Protein AF-A0A9Q3VNQ6-F1 (afdb_monomer)

pLDDT: mean 70.28, std 28.11, range [19.61, 97.81]

Foldseek 3Di:
DDDDDDDDDDDDDDDDDDDDDDDDDDDDDDDDDPDDDCDDDDDDDDDDDDDDDFPFQWFKKKKKKFAAADPPDDDDDDDDDQAAQFFEEEEQCFLNPVVQVSVVRRNYVAYEYEHQDPVRQVNNVVPDDPPYDYDYDHLLDDPAAFQQGQEYEYEAPLLVDPCSLSSLLSRSRRHHRRGMYMYIHGQLDVRSVVNNVVLVVCCVVPVPCSCVQRCVNSRVCSDQVNVQVSNVVSNTHPMDMDIDIDGDGAPDVCSVPVCLVVVHDRHDD

InterPro domains:
  IPR013216 Methyltransferase type 11 [PF08241] (89-182)
  IPR029063 S-adenosyl-L-methionine-dependent methyltransferase superfamily [G3DSA:3.40.50.150] (81-262)
  IPR029063 S-adenosyl-L-methionine-dependent methyltransferase superfamily [SSF53335] (80-261)

Radius of gyration: 24.37 Å; Cα contacts (8 Å, |Δi|>4): 428; chains: 1; bounding box: 73×54×65 Å

Nearest PDB structures (foldseek):
  3bkw-assembly1_B  TM=8.935E-01  e=4.874E-09  Mesorhizobium japonicum MAFF 303099
  3bkw-assembly1_A  TM=8.911E-01  e=5.548E-09  Mesorhizobium japonicum MAFF 303099
  3g5l-assembly2_A  TM=8.930E-01  e=1.506E-07  Listeria monocytogenes serotype 4b str. F2365
  3g5l-assembly1_B  TM=8.897E-01  e=1.411E-07  Listeria monocytogenes serotype 4b str. F2365
  3l8d-assembly1_A-2  TM=6.907E-01  e=1.779E-08  Bacillus thuringiensis str. Al Hakam

Solvent-accessible surface area (backbone atoms only — not comparable to full-atom values): 16131 Å² total; per-residue (Å²): 138,86,85,84,87,85,89,83,88,84,85,89,86,88,84,84,86,87,86,90,83,85,88,79,89,84,83,88,87,81,88,79,88,89,80,78,80,88,71,85,83,88,80,86,90,89,91,88,90,80,93,75,74,85,75,85,55,50,34,25,31,34,37,36,39,28,30,34,72,48,95,81,84,80,90,79,91,72,80,81,71,67,55,67,60,32,34,36,36,27,44,41,28,49,58,28,68,62,52,53,49,44,48,73,72,20,50,44,60,35,32,41,28,27,18,74,51,66,68,32,34,50,47,15,56,74,72,50,55,86,59,52,44,66,43,80,35,49,56,66,57,57,99,58,56,71,49,66,25,40,34,32,37,28,63,69,36,63,80,77,45,95,56,42,57,48,26,50,37,39,43,50,46,23,22,23,68,60,17,38,41,35,38,35,37,61,18,47,66,79,22,30,51,68,59,32,54,50,48,53,53,40,37,74,76,38,50,69,59,32,70,73,61,34,55,44,65,75,34,53,54,47,40,67,67,51,42,49,47,54,47,55,73,46,72,36,36,82,73,44,74,47,78,46,76,48,81,51,82,61,93,50,68,61,71,63,46,51,43,33,79,70,49,50,66,101,43,81,114

Mean predicted aligned error: 14.14 Å

Structure (mmCIF, N/CA/C/O backbone):
data_AF-A0A9Q3VNQ6-F1
#
_entry.id   AF-A0A9Q3VNQ6-F1
#
loop_
_atom_site.group_PDB
_atom_site.id
_atom_site.type_symbol
_atom_site.label_atom_id
_atom_site.label_alt_id
_atom_site.label_comp_id
_atom_site.label_asym_id
_atom_site.label_entity_id
_atom_site.label_seq_id
_atom_site.pdbx_PDB_ins_code
_atom_site.Cartn_x
_atom_site.Cartn_y
_atom_site.Cartn_z
_atom_site.occupancy
_atom_site.B_iso_or_equiv
_atom_site.auth_seq_id
_atom_site.auth_comp_id
_atom_site.auth_asym_id
_atom_site.auth_atom_id
_atom_site.pdbx_PDB_model_num
ATOM 1 N N . MET A 1 1 ? 52.770 18.336 -23.139 1.00 34.88 1 MET A N 1
ATOM 2 C CA . MET A 1 1 ? 52.099 19.591 -22.751 1.00 34.88 1 MET A CA 1
ATOM 3 C C . MET A 1 1 ? 51.445 19.327 -21.407 1.00 34.88 1 MET A C 1
ATOM 5 O O . MET A 1 1 ? 50.606 18.443 -21.312 1.00 34.88 1 MET A O 1
ATOM 9 N N . GLU A 1 2 ? 52.023 19.928 -20.373 1.00 25.67 2 GLU A N 1
ATOM 10 C CA . GLU A 1 2 ? 51.927 19.546 -18.961 1.00 25.67 2 GLU A CA 1
ATOM 11 C C . GLU A 1 2 ? 50.618 19.953 -18.276 1.00 25.67 2 GLU A C 1
ATOM 13 O O . GLU A 1 2 ? 49.988 20.950 -18.619 1.00 25.67 2 GLU A O 1
ATOM 18 N N . ILE A 1 3 ? 50.270 19.175 -17.251 1.00 28.36 3 ILE A N 1
ATOM 19 C CA . ILE A 1 3 ? 49.230 19.436 -16.253 1.00 28.36 3 ILE A CA 1
ATOM 20 C C . ILE A 1 3 ? 49.864 20.216 -15.090 1.00 28.36 3 ILE A C 1
ATOM 22 O O . ILE A 1 3 ? 50.844 19.717 -14.531 1.00 28.36 3 ILE A O 1
ATOM 26 N N . PRO A 1 4 ? 49.283 21.331 -14.609 1.00 28.91 4 PRO A N 1
ATOM 27 C CA . PRO A 1 4 ? 49.633 21.862 -13.298 1.00 28.91 4 PRO A CA 1
ATOM 28 C C . PRO A 1 4 ? 48.585 21.504 -12.236 1.00 28.91 4 PRO A C 1
ATOM 30 O O . PRO A 1 4 ? 47.406 21.840 -12.332 1.00 28.91 4 PRO A O 1
ATOM 33 N N . ARG A 1 5 ? 49.076 20.853 -11.177 1.00 30.25 5 ARG A N 1
ATOM 34 C CA . ARG A 1 5 ? 48.478 20.776 -9.837 1.00 30.25 5 ARG A CA 1
ATOM 35 C C . ARG A 1 5 ? 48.596 22.142 -9.158 1.00 30.25 5 ARG A C 1
ATOM 37 O O . ARG A 1 5 ? 49.673 22.706 -9.246 1.00 30.25 5 ARG A O 1
ATOM 44 N N . HIS A 1 6 ? 47.611 22.569 -8.362 1.00 28.77 6 HIS A N 1
ATOM 45 C CA . HIS A 1 6 ? 47.867 23.258 -7.084 1.00 28.77 6 HIS A CA 1
ATOM 46 C C . HIS A 1 6 ? 46.648 23.199 -6.148 1.00 28.77 6 HIS A C 1
ATOM 48 O O . HIS A 1 6 ? 45.606 23.790 -6.405 1.00 28.77 6 HIS A O 1
ATOM 54 N N . ILE A 1 7 ? 46.835 22.503 -5.025 1.00 27.36 7 ILE A N 1
ATOM 55 C CA . ILE A 1 7 ? 46.064 22.633 -3.785 1.00 27.36 7 ILE A CA 1
ATOM 56 C C . ILE A 1 7 ? 46.868 23.570 -2.871 1.00 27.36 7 ILE A C 1
ATOM 58 O O . ILE A 1 7 ? 48.070 23.359 -2.694 1.00 27.36 7 ILE A O 1
ATOM 62 N N . ARG A 1 8 ? 46.217 24.567 -2.259 1.00 25.48 8 ARG A N 1
ATOM 63 C CA . ARG A 1 8 ? 46.694 25.225 -1.032 1.00 25.48 8 ARG A CA 1
ATOM 64 C C . ARG A 1 8 ? 45.548 25.394 -0.040 1.00 25.48 8 ARG A C 1
ATOM 66 O O . ARG A 1 8 ? 44.492 25.922 -0.360 1.00 25.48 8 ARG A O 1
ATOM 73 N N . THR A 1 9 ? 45.830 24.915 1.161 1.00 29.00 9 THR A N 1
ATOM 74 C CA . THR A 1 9 ? 45.105 25.011 2.427 1.00 29.00 9 THR A CA 1
ATOM 75 C C . THR A 1 9 ? 45.190 26.406 3.047 1.00 29.00 9 THR A C 1
ATOM 77 O O . THR A 1 9 ? 46.258 27.017 3.001 1.00 29.00 9 THR A O 1
ATOM 80 N N . ALA A 1 10 ? 44.132 26.835 3.741 1.00 24.34 10 ALA A N 1
ATOM 81 C CA . ALA A 1 10 ? 44.220 27.795 4.844 1.00 24.34 10 ALA A CA 1
ATOM 82 C C . ALA A 1 10 ? 43.037 27.621 5.827 1.00 24.34 10 ALA A C 1
ATOM 84 O O . ALA A 1 10 ? 41.884 27.836 5.470 1.00 24.34 10 ALA A O 1
ATOM 85 N N . GLN A 1 11 ? 43.351 27.229 7.064 1.00 27.42 11 GLN A N 1
ATOM 86 C CA . GLN A 1 11 ? 42.641 27.587 8.309 1.00 27.42 11 GLN A CA 1
ATOM 87 C C . GLN A 1 11 ? 43.423 28.763 8.939 1.00 27.42 11 GLN A C 1
ATOM 89 O O . GLN A 1 11 ? 44.620 28.851 8.644 1.00 27.42 11 GLN A O 1
ATOM 94 N N . PRO A 1 12 ? 42.843 29.674 9.760 1.00 31.80 12 PRO A N 1
ATOM 95 C CA . PRO A 1 12 ? 42.308 29.393 11.116 1.00 31.80 12 PRO A CA 1
ATOM 96 C C . PRO A 1 12 ? 41.083 30.309 11.447 1.00 31.80 12 PRO A C 1
ATOM 98 O O . PRO A 1 12 ? 40.548 30.920 10.535 1.00 31.80 12 PRO A O 1
ATOM 101 N N . ALA A 1 13 ? 40.491 30.491 12.634 1.00 23.38 13 ALA A N 1
ATOM 102 C CA . ALA A 1 13 ? 40.759 30.186 14.038 1.00 23.38 13 ALA A CA 1
ATOM 103 C C . ALA A 1 13 ? 39.414 30.195 14.816 1.00 23.38 13 ALA A C 1
ATOM 105 O O . ALA A 1 13 ? 38.400 30.689 14.327 1.00 23.38 13 ALA A O 1
ATOM 106 N N . CYS A 1 14 ? 39.431 29.668 16.038 1.00 21.05 14 CYS A N 1
ATOM 107 C CA . CYS A 1 14 ? 38.309 29.517 16.966 1.00 21.05 14 CYS A CA 1
ATOM 108 C C . CYS A 1 14 ? 38.258 30.669 17.993 1.00 21.05 14 CYS A C 1
ATOM 110 O O . CYS A 1 14 ? 39.307 30.977 18.554 1.00 21.05 14 CYS A O 1
ATOM 112 N N . SER A 1 15 ? 37.074 31.215 18.320 1.00 21.48 15 SER A N 1
ATOM 113 C CA . SER A 1 15 ? 36.736 31.636 19.699 1.00 21.48 15 SER A CA 1
ATOM 114 C C . SER A 1 15 ? 35.256 32.025 19.922 1.00 21.48 15 SER A C 1
ATOM 116 O O . SER A 1 15 ? 34.654 32.784 19.169 1.00 21.48 15 SER A O 1
ATOM 118 N N . SER A 1 16 ? 34.743 31.537 21.062 1.00 23.56 16 SER A N 1
ATOM 119 C CA . SER A 1 16 ? 33.678 32.056 21.953 1.00 23.56 16 SER A CA 1
ATOM 120 C C . SER A 1 16 ? 32.190 32.082 21.535 1.00 23.56 16 SER A C 1
ATOM 122 O O . SER A 1 16 ? 31.761 32.857 20.690 1.00 23.56 16 SER A O 1
ATOM 124 N N . THR A 1 17 ? 31.384 31.315 22.284 1.00 23.52 17 THR A N 1
ATOM 125 C CA . THR A 1 17 ? 29.934 31.488 22.562 1.00 23.52 17 THR A CA 1
ATOM 126 C C . THR A 1 17 ? 29.760 32.324 23.857 1.00 23.52 17 THR A C 1
ATOM 128 O O . THR A 1 17 ? 30.694 32.286 24.665 1.00 23.52 17 THR A O 1
ATOM 131 N N . PRO A 1 18 ? 28.630 33.038 24.133 1.00 29.00 18 PRO A N 1
ATOM 132 C CA . PRO A 1 18 ? 27.344 32.404 24.506 1.00 29.0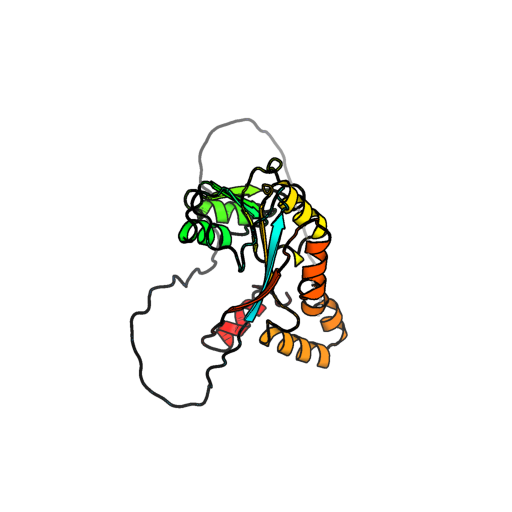0 18 PRO A CA 1
ATOM 133 C C . PRO A 1 18 ? 26.015 33.136 24.115 1.00 29.00 18 PRO A C 1
ATOM 135 O O . PRO A 1 18 ? 25.948 34.350 24.002 1.00 29.00 18 PRO A O 1
ATOM 138 N N . GLN A 1 19 ? 24.947 32.326 24.004 1.00 22.72 19 GLN A N 1
ATOM 139 C CA . GLN A 1 19 ? 23.510 32.534 24.330 1.00 22.72 19 GLN A CA 1
ATOM 140 C C . GLN A 1 19 ? 22.595 33.645 23.717 1.00 22.72 19 GLN A C 1
ATOM 142 O O . GLN A 1 19 ? 22.703 34.823 24.015 1.00 22.72 19 GLN A O 1
ATOM 147 N N . ILE A 1 20 ? 21.537 33.142 23.040 1.00 23.53 20 ILE A N 1
ATOM 148 C CA . ILE A 1 20 ? 20.088 33.499 23.062 1.00 23.53 20 ILE A CA 1
ATOM 149 C C . ILE A 1 20 ? 19.641 34.912 22.599 1.00 23.53 20 ILE A C 1
ATOM 151 O O . ILE A 1 20 ? 19.648 35.853 23.376 1.00 23.53 20 ILE A O 1
ATOM 155 N N . HIS A 1 21 ? 19.058 35.018 21.391 1.00 20.38 21 HIS A N 1
ATOM 156 C CA . HIS A 1 21 ? 17.645 35.383 21.122 1.00 20.38 21 HIS A CA 1
ATOM 157 C C . HIS A 1 21 ? 17.365 35.530 19.604 1.00 20.38 21 HIS A C 1
ATOM 159 O O . HIS A 1 21 ? 18.226 35.874 18.809 1.00 20.38 21 HIS A O 1
ATOM 165 N N . ARG A 1 22 ? 16.114 35.199 19.264 1.00 23.41 22 ARG A N 1
ATOM 166 C CA . ARG A 1 22 ? 15.338 35.231 18.006 1.00 23.41 22 ARG A CA 1
ATOM 167 C C . ARG A 1 22 ? 15.753 36.155 16.838 1.00 23.41 22 ARG A C 1
ATOM 169 O O . ARG A 1 22 ? 16.158 37.290 17.029 1.00 23.41 22 ARG A O 1
ATOM 176 N N . ASN A 1 23 ? 15.326 35.676 15.659 1.00 20.39 23 ASN A N 1
ATOM 177 C CA . ASN A 1 23 ? 15.167 36.315 14.343 1.00 20.39 23 ASN A CA 1
ATOM 178 C C . ASN A 1 23 ? 16.440 36.484 13.505 1.00 20.39 23 ASN A C 1
ATOM 180 O O . ASN A 1 23 ? 17.257 37.346 13.786 1.00 20.39 23 ASN A O 1
ATOM 184 N N . LEU A 1 24 ? 16.516 35.740 12.393 1.00 21.28 24 LEU A N 1
ATOM 185 C CA . LEU A 1 24 ? 16.535 36.301 11.032 1.00 21.28 24 LEU A CA 1
ATOM 186 C C . LEU A 1 24 ? 16.619 35.199 9.961 1.00 21.28 24 LEU A C 1
ATOM 188 O O . LEU A 1 24 ? 17.336 34.212 10.086 1.00 21.28 24 LEU A O 1
ATOM 192 N N . SER A 1 25 ? 15.818 35.418 8.920 1.00 22.45 25 SER A N 1
ATOM 193 C CA . SER A 1 25 ? 15.999 35.024 7.520 1.00 22.45 25 SER A CA 1
ATOM 194 C C . SER A 1 25 ? 17.358 34.425 7.125 1.00 22.45 25 SER A C 1
ATOM 196 O O . SER A 1 25 ? 18.393 35.056 7.335 1.00 22.45 25 SER A O 1
ATOM 198 N N . VAL A 1 26 ? 17.330 33.335 6.352 1.00 23.20 26 VAL A N 1
ATOM 199 C CA . VAL A 1 26 ? 18.338 33.102 5.306 1.00 23.20 26 VAL A CA 1
ATOM 200 C C . VAL A 1 26 ? 17.631 32.881 3.976 1.00 23.20 26 VAL A C 1
ATOM 202 O O . VAL A 1 26 ? 16.804 31.987 3.808 1.00 23.20 26 VAL A O 1
ATOM 205 N N . SER A 1 27 ? 17.962 33.790 3.069 1.00 20.53 27 SER A N 1
ATOM 206 C CA . SER A 1 27 ? 17.585 33.867 1.670 1.00 20.53 27 SER A CA 1
ATOM 207 C C . SER A 1 27 ? 18.381 32.861 0.825 1.00 20.53 27 SER A C 1
ATOM 209 O O . SER A 1 27 ? 19.592 32.753 0.977 1.00 20.53 27 SER A O 1
ATOM 211 N N . ALA A 1 28 ? 17.644 32.149 -0.031 1.00 21.70 28 ALA A N 1
ATOM 212 C CA . ALA A 1 28 ? 17.912 31.693 -1.404 1.00 21.70 28 ALA A CA 1
ATOM 213 C C . ALA A 1 28 ? 19.327 31.305 -1.896 1.00 21.70 28 ALA A C 1
ATOM 215 O O . ALA A 1 28 ? 20.244 32.121 -1.909 1.00 21.70 28 ALA A O 1
ATOM 216 N N . CYS A 1 29 ? 19.404 30.126 -2.541 1.00 20.52 29 CYS A N 1
ATOM 217 C CA . CYS A 1 29 ? 19.656 29.926 -3.992 1.00 20.52 29 CYS A CA 1
ATOM 218 C C . CYS A 1 29 ? 19.583 28.415 -4.360 1.00 20.52 29 CYS A C 1
ATOM 220 O O . CYS A 1 29 ? 19.821 27.593 -3.479 1.00 20.52 29 CYS A O 1
ATOM 222 N N . PRO A 1 30 ? 19.403 27.995 -5.635 1.00 25.34 30 PRO A N 1
ATOM 223 C CA . PRO A 1 30 ? 18.475 28.496 -6.657 1.00 25.34 30 PRO A CA 1
ATOM 224 C C . PRO A 1 30 ? 17.705 27.373 -7.426 1.00 25.34 30 PRO A C 1
ATOM 226 O O . PRO A 1 30 ? 18.166 26.250 -7.575 1.00 25.34 30 PRO A O 1
ATOM 229 N N . HIS A 1 31 ? 16.533 27.740 -7.961 1.00 20.94 31 HIS A N 1
ATOM 230 C CA . HIS A 1 31 ? 15.821 27.194 -9.136 1.00 20.94 31 HIS A CA 1
ATOM 231 C C . HIS A 1 31 ? 15.618 25.674 -9.339 1.00 20.94 31 HIS A C 1
ATOM 233 O O . HIS A 1 31 ? 16.388 25.006 -10.019 1.00 20.94 31 HIS A O 1
ATOM 239 N N . ILE A 1 32 ? 14.419 25.200 -8.972 1.00 23.22 32 ILE A N 1
ATOM 240 C CA . ILE A 1 32 ? 13.690 24.163 -9.725 1.00 23.22 32 ILE A CA 1
ATOM 241 C C . ILE A 1 32 ? 12.453 24.853 -10.324 1.00 23.22 32 ILE A C 1
ATOM 243 O O . ILE A 1 32 ? 11.675 25.438 -9.564 1.00 23.22 32 ILE A O 1
ATOM 247 N N . PRO A 1 33 ? 12.245 24.862 -11.652 1.00 21.77 33 PRO A N 1
ATOM 248 C CA . PRO A 1 33 ? 11.052 25.459 -12.230 1.00 21.77 33 PRO A CA 1
ATOM 249 C C . PRO A 1 33 ? 9.840 24.558 -11.965 1.00 21.77 33 PRO A C 1
ATOM 251 O O . PRO A 1 33 ? 9.665 23.519 -12.592 1.00 21.77 33 PRO A O 1
ATOM 254 N N . THR A 1 34 ? 8.958 24.979 -11.060 1.00 27.19 34 THR A N 1
ATOM 255 C CA . THR A 1 34 ? 7.603 24.434 -10.938 1.00 27.19 34 THR A CA 1
ATOM 256 C C . THR A 1 34 ? 6.695 25.110 -11.968 1.00 27.19 34 THR A C 1
ATOM 258 O O . THR A 1 34 ? 6.049 26.124 -11.709 1.00 27.19 34 THR A O 1
ATOM 261 N N . ARG A 1 35 ? 6.633 24.553 -13.181 1.00 22.23 35 ARG A N 1
ATOM 262 C CA . ARG A 1 35 ? 5.558 24.849 -14.140 1.00 22.23 35 ARG A CA 1
ATOM 263 C C . ARG A 1 35 ? 4.784 23.572 -14.426 1.00 22.23 35 ARG A C 1
ATOM 265 O O . ARG A 1 35 ? 5.324 22.636 -14.992 1.00 22.23 35 ARG A O 1
ATOM 272 N N . GLY A 1 36 ? 3.514 23.568 -14.033 1.00 24.69 36 GLY A N 1
ATOM 273 C CA . GLY A 1 36 ? 2.587 22.476 -14.328 1.00 24.69 36 GLY A CA 1
ATOM 274 C C . GLY A 1 36 ? 1.417 22.382 -13.357 1.00 24.69 36 GLY A C 1
ATOM 275 O O . GLY A 1 36 ? 1.012 21.289 -12.987 1.00 24.69 36 GLY A O 1
ATOM 276 N N . ALA A 1 37 ? 0.887 23.519 -12.895 1.00 26.50 37 ALA A N 1
ATOM 277 C CA . ALA A 1 37 ? -0.407 23.538 -12.230 1.00 26.50 37 ALA A CA 1
ATOM 278 C C . ALA A 1 37 ? -1.469 23.113 -13.252 1.00 26.50 37 ALA A C 1
ATOM 280 O O . ALA A 1 37 ? -1.638 23.770 -14.279 1.00 26.50 37 ALA A O 1
ATOM 281 N N . ASN A 1 38 ? -2.152 22.012 -12.956 1.00 24.00 38 ASN A N 1
ATOM 282 C CA . ASN A 1 38 ? -3.232 21.439 -13.744 1.00 24.00 38 ASN A CA 1
ATOM 283 C C . ASN A 1 38 ? -4.401 22.447 -13.802 1.00 24.00 38 ASN A C 1
ATOM 285 O O . ASN A 1 38 ? -5.251 22.483 -12.912 1.00 24.00 38 ASN A O 1
ATOM 289 N N . ARG A 1 39 ? -4.393 23.350 -14.793 1.00 25.12 39 ARG A N 1
ATOM 290 C CA . ARG A 1 39 ? -5.539 24.210 -15.120 1.00 25.12 39 ARG A CA 1
ATOM 291 C C . ARG A 1 39 ? -6.455 23.428 -16.051 1.00 25.12 39 ARG A C 1
ATOM 293 O O . ARG A 1 39 ? -5.987 22.791 -16.987 1.00 25.12 39 ARG A O 1
ATOM 300 N N . GLY A 1 40 ? -7.742 23.455 -15.718 1.00 28.42 40 GLY A N 1
ATOM 301 C CA . GLY A 1 40 ? -8.764 22.576 -16.267 1.00 28.42 40 GLY A CA 1
ATOM 302 C C . GLY A 1 40 ? -8.888 22.582 -17.786 1.00 28.42 40 GLY A C 1
ATOM 303 O O . GLY A 1 40 ? -8.548 23.549 -18.460 1.00 28.42 40 GLY A O 1
ATOM 304 N N . SER A 1 41 ? -9.454 21.498 -18.306 1.00 23.66 41 SER A N 1
ATOM 305 C CA . SER A 1 41 ? -9.903 21.412 -19.687 1.00 23.66 41 SER A CA 1
ATOM 306 C C . SER A 1 41 ? -11.396 21.085 -19.730 1.00 23.66 41 SER A C 1
ATOM 308 O O . SER A 1 41 ? -11.842 19.950 -19.590 1.00 23.66 41 SER A O 1
ATOM 310 N N . THR A 1 42 ? -12.191 22.129 -19.933 1.00 26.53 42 THR A N 1
ATOM 311 C CA . THR A 1 42 ? -13.383 22.051 -20.777 1.00 26.53 42 THR A CA 1
ATOM 312 C C . THR A 1 42 ? -12.930 22.259 -22.218 1.00 26.53 42 THR A C 1
ATOM 314 O O . THR A 1 42 ? -12.384 23.323 -22.496 1.00 26.53 42 THR A O 1
ATOM 317 N N . ALA A 1 43 ? -13.141 21.286 -23.109 1.00 22.47 43 ALA A N 1
ATOM 318 C CA . ALA A 1 43 ? -13.581 21.495 -24.498 1.00 22.47 43 ALA A CA 1
ATOM 319 C C . ALA A 1 43 ? -13.545 20.193 -25.318 1.00 22.47 43 ALA A C 1
ATOM 321 O O . ALA A 1 43 ? -12.694 19.328 -25.129 1.00 22.47 43 ALA A O 1
ATOM 322 N N . GLN A 1 44 ? -14.527 20.107 -26.213 1.00 19.61 44 GLN A N 1
ATOM 323 C CA . GLN A 1 44 ? -14.821 19.059 -27.186 1.00 19.61 44 GLN A CA 1
ATOM 324 C C . GLN A 1 44 ? -13.943 19.157 -28.462 1.00 19.61 44 GLN A C 1
ATOM 326 O O . GLN A 1 44 ? -13.182 20.101 -28.637 1.00 19.61 44 GLN A O 1
ATOM 331 N N . TRP A 1 45 ? -14.078 18.124 -29.300 1.00 27.78 45 TRP A N 1
ATOM 332 C CA . TRP A 1 45 ? -13.292 17.612 -30.443 1.00 27.78 45 TRP A CA 1
ATOM 333 C C . TRP A 1 45 ? -13.244 18.433 -31.758 1.00 27.78 45 TRP A C 1
ATOM 335 O O . TRP A 1 45 ? -14.170 19.194 -31.997 1.00 27.78 45 TRP A O 1
ATOM 345 N N . GLU A 1 46 ? -12.243 18.175 -32.640 1.00 23.34 46 GLU A N 1
ATOM 346 C CA . GLU A 1 46 ? -12.348 17.641 -34.043 1.00 23.34 46 GLU A CA 1
ATOM 347 C C . GLU A 1 46 ? -11.049 17.795 -34.897 1.00 23.34 46 GLU A C 1
ATOM 349 O O . GLU A 1 46 ? -10.379 18.820 -34.819 1.00 23.34 46 GLU A O 1
ATOM 354 N N . GLY A 1 47 ? -10.729 16.804 -35.762 1.00 22.95 47 GLY A N 1
ATOM 355 C CA . GLY A 1 47 ? -9.805 16.937 -36.920 1.00 22.95 47 GLY A CA 1
ATOM 356 C C . GLY A 1 47 ? -8.635 15.933 -37.020 1.00 22.95 47 GLY A C 1
ATOM 357 O O . GLY A 1 47 ? -7.806 15.852 -36.124 1.00 22.95 47 GLY A O 1
ATOM 358 N N . ASP A 1 48 ? -8.559 15.185 -38.130 1.00 35.59 48 ASP A N 1
ATOM 359 C CA . ASP A 1 48 ? -7.755 13.963 -38.346 1.00 35.59 48 ASP A CA 1
ATOM 360 C C . ASP A 1 48 ? -6.481 14.168 -39.214 1.00 35.59 48 ASP A C 1
ATOM 362 O O . ASP A 1 48 ? -6.390 15.151 -39.952 1.00 35.59 48 ASP A O 1
ATOM 366 N N . ARG A 1 49 ? -5.592 13.150 -39.203 1.00 28.14 49 ARG A N 1
ATOM 367 C CA . ARG A 1 49 ? -4.432 12.824 -40.088 1.00 28.14 49 ARG A CA 1
ATOM 368 C C . ARG A 1 49 ? -3.034 12.875 -39.452 1.00 28.14 49 ARG A C 1
ATOM 370 O O . ARG A 1 49 ? -2.283 13.822 -39.645 1.00 28.14 49 ARG A O 1
ATOM 377 N N . ALA A 1 50 ? -2.648 11.763 -38.820 1.00 26.02 50 ALA A N 1
ATOM 378 C CA . ALA A 1 50 ? -1.518 10.912 -39.244 1.00 26.02 50 ALA A CA 1
ATOM 379 C C . ALA A 1 50 ? -1.123 9.930 -38.121 1.00 26.02 50 ALA A C 1
ATOM 381 O O . ALA A 1 50 ? -0.244 10.188 -37.309 1.00 26.02 50 ALA A O 1
ATOM 382 N N . GLY A 1 51 ? -1.759 8.759 -38.101 1.00 29.52 51 GLY A N 1
ATOM 383 C CA . GLY A 1 51 ? -1.043 7.505 -37.840 1.00 29.52 51 GLY A CA 1
ATOM 384 C C . GLY A 1 51 ? -0.456 7.201 -36.455 1.00 29.52 51 GLY A C 1
ATOM 385 O O . GLY A 1 51 ? 0.231 6.189 -36.361 1.00 29.52 51 GLY A O 1
ATOM 386 N N . LEU A 1 52 ? -0.741 7.940 -35.379 1.00 25.55 52 LEU A N 1
ATOM 387 C CA . LEU A 1 52 ? -0.543 7.416 -34.019 1.00 25.55 52 LEU A CA 1
ATOM 388 C C . LEU A 1 52 ? -1.847 6.800 -33.518 1.00 25.55 52 LEU A C 1
ATOM 390 O O . LEU A 1 52 ? -2.771 7.480 -33.074 1.00 25.55 52 LEU A O 1
ATOM 394 N N . ARG A 1 53 ? -1.933 5.467 -33.609 1.00 23.31 53 ARG A N 1
ATOM 395 C CA . ARG A 1 53 ? -2.991 4.717 -32.927 1.00 23.31 53 ARG A CA 1
ATOM 396 C C . ARG A 1 53 ? -2.885 5.017 -31.435 1.00 23.31 53 ARG A C 1
ATOM 398 O O . ARG A 1 53 ? -1.804 4.919 -30.866 1.00 23.31 53 ARG A O 1
ATOM 405 N N . ARG A 1 54 ? -4.012 5.334 -30.800 1.00 26.41 54 ARG A N 1
ATOM 406 C CA . ARG A 1 54 ? -4.140 5.404 -29.343 1.00 26.41 54 ARG A CA 1
ATOM 407 C C . ARG A 1 54 ? -3.642 4.087 -28.744 1.00 26.41 54 ARG A C 1
ATOM 409 O O . ARG A 1 54 ? -4.310 3.063 -28.858 1.00 26.41 54 ARG A O 1
ATOM 416 N N . VAL A 1 55 ? -2.452 4.110 -28.156 1.00 26.95 55 VAL A N 1
ATOM 417 C CA . VAL A 1 55 ? -1.864 2.952 -27.486 1.00 26.95 55 VAL A CA 1
ATOM 418 C C . VAL A 1 55 ? -2.545 2.826 -26.118 1.00 26.95 55 VAL A C 1
ATOM 420 O O . VAL A 1 55 ? -2.152 3.479 -25.158 1.00 26.95 55 VAL A O 1
ATOM 423 N N . ASP A 1 56 ? -3.615 2.028 -26.030 1.00 28.44 56 ASP A N 1
ATOM 424 C CA . ASP A 1 56 ? -4.179 1.586 -24.744 1.00 28.44 56 ASP A CA 1
ATOM 425 C C . ASP A 1 56 ? -3.225 0.540 -24.141 1.00 28.44 56 ASP A C 1
ATOM 427 O O . ASP A 1 56 ? -3.294 -0.642 -24.472 1.00 28.44 56 ASP A O 1
ATOM 431 N N . ARG A 1 57 ? -2.273 0.974 -23.307 1.00 37.47 57 ARG A N 1
ATOM 432 C CA . ARG A 1 57 ? -1.421 0.084 -22.501 1.00 37.47 57 ARG A CA 1
ATOM 433 C C . ARG A 1 57 ? -1.917 0.134 -21.062 1.00 37.47 57 ARG A C 1
ATOM 435 O O . ARG A 1 57 ? -1.515 0.985 -20.274 1.00 37.47 57 ARG A O 1
ATOM 442 N N . ARG A 1 58 ? -2.840 -0.769 -20.738 1.00 29.52 58 ARG A N 1
ATOM 443 C CA . ARG A 1 58 ? -3.397 -0.915 -19.387 1.00 29.52 58 ARG A CA 1
ATOM 444 C C . ARG A 1 58 ? -2.298 -1.366 -18.429 1.00 29.52 58 ARG A C 1
ATOM 446 O O . ARG A 1 58 ? -1.600 -2.334 -18.719 1.00 29.52 58 ARG A O 1
ATOM 453 N N . GLY A 1 59 ? -2.163 -0.676 -17.301 1.00 28.08 59 GLY A N 1
ATOM 454 C CA . GLY A 1 59 ? -1.385 -1.166 -16.170 1.00 28.08 59 GLY A CA 1
ATOM 455 C C . GLY A 1 59 ? -2.297 -1.987 -15.265 1.00 28.08 59 GLY A C 1
ATOM 456 O O . GLY A 1 59 ? -3.375 -1.524 -14.885 1.00 28.08 59 GLY A O 1
ATOM 457 N N . ARG A 1 60 ? -1.890 -3.207 -14.913 1.00 29.05 60 ARG A N 1
ATOM 458 C CA . ARG A 1 60 ? -2.537 -3.971 -13.842 1.00 29.05 60 ARG A CA 1
ATOM 459 C C . ARG A 1 60 ? -1.753 -3.817 -12.546 1.00 29.05 60 ARG A C 1
ATOM 461 O O . ARG A 1 60 ? -0.545 -4.034 -12.487 1.00 29.05 60 ARG A O 1
ATOM 468 N N . VAL A 1 61 ? -2.476 -3.487 -11.495 1.00 35.66 61 VAL A N 1
ATOM 469 C CA . VAL A 1 61 ? -2.069 -3.599 -10.097 1.00 35.66 61 VAL A CA 1
ATOM 470 C C . VAL A 1 61 ? -2.699 -4.883 -9.565 1.00 35.66 61 VAL A C 1
ATOM 472 O O . VAL A 1 61 ? -3.789 -5.237 -9.991 1.00 35.66 61 VAL A O 1
ATOM 475 N N . ARG A 1 62 ? -2.075 -5.607 -8.636 1.00 45.88 62 ARG A N 1
ATOM 476 C CA . ARG A 1 62 ? -2.780 -6.654 -7.880 1.00 45.88 62 ARG A CA 1
ATOM 477 C C . ARG A 1 62 ? -3.185 -6.114 -6.529 1.00 45.88 62 ARG A C 1
ATOM 479 O O . ARG A 1 62 ? -2.338 -5.593 -5.809 1.00 45.88 62 ARG A O 1
ATOM 486 N N . ALA A 1 63 ? -4.459 -6.264 -6.195 1.00 50.44 63 ALA A N 1
ATOM 487 C CA . ALA A 1 63 ? -4.935 -6.068 -4.842 1.00 50.44 63 ALA A CA 1
ATOM 488 C C . ALA A 1 63 ? -5.178 -7.414 -4.182 1.00 50.44 63 ALA A C 1
ATOM 490 O O . ALA A 1 63 ? -5.661 -8.368 -4.799 1.00 50.44 63 ALA A O 1
ATOM 491 N N . VAL A 1 64 ? -4.825 -7.460 -2.910 1.00 55.19 64 VAL A N 1
ATOM 492 C CA . VAL A 1 64 ? -5.147 -8.562 -2.024 1.00 55.19 64 VAL A CA 1
ATOM 493 C C . VAL A 1 64 ? -5.856 -7.991 -0.830 1.00 55.19 64 VAL A C 1
ATOM 495 O O . VAL A 1 64 ? -5.437 -6.974 -0.282 1.00 55.19 64 VAL A O 1
ATOM 498 N N . HIS A 1 65 ? -6.942 -8.637 -0.450 1.00 54.19 65 HIS A N 1
ATOM 499 C CA . HIS A 1 65 ? -7.627 -8.334 0.786 1.00 54.19 65 HIS A CA 1
ATOM 500 C C . HIS A 1 65 ? -7.954 -9.633 1.514 1.00 54.19 65 HIS A C 1
ATOM 502 O O . HIS A 1 65 ? -8.212 -10.662 0.889 1.00 54.19 65 HIS A O 1
ATOM 508 N N . GLY A 1 66 ? -7.902 -9.586 2.838 1.00 41.50 66 GLY A N 1
ATOM 509 C CA . GLY A 1 66 ? -8.217 -10.699 3.724 1.00 41.50 66 GLY A CA 1
ATOM 510 C C . GLY A 1 66 ? -8.847 -10.173 5.007 1.00 41.50 66 GLY A C 1
ATOM 511 O O . GLY A 1 66 ? -8.512 -9.077 5.462 1.00 41.50 66 GLY A O 1
ATOM 512 N N . ALA A 1 67 ? -9.783 -10.932 5.563 1.00 49.25 67 ALA A N 1
ATOM 513 C CA . ALA A 1 67 ? -10.433 -10.613 6.827 1.00 49.25 67 ALA A CA 1
ATOM 514 C C . ALA A 1 67 ? -9.718 -11.314 7.994 1.00 49.25 67 ALA A C 1
ATOM 516 O O . ALA A 1 67 ? -9.091 -12.357 7.809 1.00 49.25 67 ALA A O 1
ATOM 517 N N . VAL A 1 68 ? -9.819 -10.763 9.203 1.00 48.69 68 VAL A N 1
ATOM 518 C CA . VAL A 1 68 ? -9.382 -11.437 10.442 1.00 48.69 68 VAL A CA 1
ATOM 519 C C . VAL A 1 68 ? -10.556 -12.251 10.995 1.00 48.69 68 VAL A C 1
ATOM 521 O O . VAL A 1 68 ? -11.690 -11.790 10.935 1.00 48.69 68 VAL A O 1
ATOM 524 N N . GLU A 1 69 ? -10.332 -13.457 11.518 1.00 40.16 69 GLU A N 1
ATOM 525 C CA . GLU A 1 69 ? -11.405 -14.355 11.979 1.00 40.16 69 GLU A CA 1
ATOM 526 C C . GLU A 1 69 ? -12.199 -13.783 13.181 1.00 40.16 69 GLU A C 1
ATOM 528 O O . GLU A 1 69 ? -11.595 -13.449 14.200 1.00 40.16 69 GLU A O 1
ATOM 533 N N . PRO A 1 70 ? -13.545 -13.687 13.125 1.00 42.03 70 PRO A N 1
ATOM 534 C CA . PRO A 1 70 ? -14.399 -13.519 14.302 1.00 42.03 70 PRO A CA 1
ATOM 535 C C . PRO A 1 70 ? -15.045 -14.856 14.737 1.00 42.03 70 PRO A C 1
ATOM 537 O O . PRO A 1 70 ? -15.286 -15.725 13.893 1.00 42.03 70 PRO A O 1
ATOM 540 N N . PRO A 1 71 ? -15.435 -15.037 16.016 1.00 34.88 71 PRO A N 1
ATOM 541 C CA . PRO A 1 71 ? -16.257 -16.179 16.410 1.00 34.88 71 PRO A CA 1
ATOM 542 C C . PRO A 1 71 ? -17.670 -16.050 15.810 1.00 34.88 71 PRO A C 1
ATOM 544 O O . PRO A 1 71 ? -18.443 -15.184 16.208 1.00 34.88 71 PRO A O 1
ATOM 547 N N . GLY A 1 72 ? -18.018 -16.927 14.860 1.00 45.72 72 GLY A N 1
ATOM 548 C CA . GLY A 1 72 ? -19.361 -17.006 14.262 1.00 45.72 72 GLY A CA 1
ATOM 549 C C . GLY A 1 72 ? -19.546 -16.085 13.051 1.00 45.72 72 GLY A C 1
ATOM 550 O O . GLY A 1 72 ? -20.004 -14.952 13.163 1.00 45.72 72 GLY A O 1
ATOM 551 N N . GLY A 1 73 ? -19.174 -16.585 11.872 1.00 36.00 73 GLY A N 1
ATOM 552 C CA . GLY A 1 73 ? -18.995 -15.785 10.663 1.00 36.00 73 GLY A CA 1
ATOM 553 C C . GLY A 1 73 ? -20.253 -15.301 9.931 1.00 36.00 73 GLY A C 1
ATOM 554 O O . GLY A 1 73 ? -21.325 -15.907 9.958 1.00 36.00 73 GLY A O 1
ATOM 555 N N . ARG A 1 74 ? -20.041 -14.249 9.131 1.00 31.89 74 ARG A N 1
ATOM 556 C CA . ARG A 1 74 ? -20.790 -13.954 7.905 1.00 31.89 74 ARG A CA 1
ATOM 557 C C . ARG A 1 74 ? -19.834 -13.321 6.883 1.00 31.89 74 ARG A C 1
ATOM 559 O O . ARG A 1 74 ? -19.162 -12.348 7.197 1.00 31.89 74 ARG A O 1
ATOM 566 N N . ARG A 1 75 ? -19.781 -13.901 5.679 1.00 38.06 75 ARG A N 1
ATOM 567 C CA . ARG A 1 75 ? -18.869 -13.539 4.574 1.00 38.06 75 ARG A CA 1
ATOM 568 C C . ARG A 1 75 ? -19.259 -12.211 3.918 1.00 38.06 75 ARG A C 1
ATOM 570 O O . ARG A 1 75 ? -20.451 -11.981 3.697 1.00 38.06 75 ARG A O 1
ATOM 577 N N . VAL A 1 76 ? -18.279 -11.416 3.489 1.00 35.91 76 VAL A N 1
ATOM 578 C CA . VAL A 1 76 ? -18.477 -10.286 2.559 1.00 35.91 76 VAL A CA 1
ATOM 579 C C . VAL A 1 76 ? -17.719 -10.588 1.263 1.00 35.91 76 VAL A C 1
ATOM 581 O O . VAL A 1 76 ? -16.525 -10.855 1.286 1.00 35.91 76 VAL A O 1
ATOM 584 N N . ARG A 1 77 ? -18.420 -10.589 0.120 1.00 32.72 77 ARG A N 1
ATOM 585 C CA . ARG A 1 77 ? -17.821 -10.757 -1.218 1.00 32.72 77 ARG A CA 1
ATOM 586 C C . ARG A 1 77 ? -17.406 -9.391 -1.781 1.00 32.72 77 ARG A C 1
ATOM 588 O O . ARG A 1 77 ? -18.269 -8.525 -1.919 1.00 32.72 77 ARG A O 1
ATOM 595 N N . GLY A 1 78 ? -16.144 -9.263 -2.194 1.00 34.59 78 GLY A N 1
ATOM 596 C CA . GLY A 1 78 ? -15.592 -8.132 -2.956 1.00 34.59 78 GLY A CA 1
ATOM 597 C C . GLY A 1 78 ? -14.644 -7.220 -2.159 1.00 34.59 78 GLY A C 1
ATOM 598 O O . GLY A 1 78 ? -14.651 -7.271 -0.927 1.00 34.59 78 GLY A O 1
ATOM 599 N N . PRO A 1 79 ? -13.846 -6.364 -2.839 1.00 41.50 79 PRO A N 1
ATOM 600 C CA . PRO A 1 79 ? -12.985 -5.391 -2.167 1.00 41.50 79 PRO A CA 1
ATOM 601 C C . PRO A 1 79 ? -13.854 -4.499 -1.274 1.00 41.50 79 PRO A C 1
ATOM 603 O O . PRO A 1 79 ? -14.990 -4.214 -1.666 1.00 41.50 79 PRO A O 1
ATOM 606 N N . PRO A 1 80 ? -13.370 -4.052 -0.098 1.00 52.59 80 PRO A N 1
ATOM 607 C CA . PRO A 1 80 ? -14.192 -3.337 0.871 1.00 52.59 80 PRO A CA 1
ATOM 608 C C . PRO A 1 80 ? -14.969 -2.218 0.200 1.00 52.59 80 PRO A C 1
ATOM 610 O O . PRO A 1 80 ? -14.409 -1.207 -0.237 1.00 52.59 80 PRO A O 1
ATOM 613 N N . ALA A 1 81 ? -16.287 -2.390 0.176 1.00 58.81 81 ALA A N 1
ATOM 614 C CA . ALA A 1 81 ? -17.181 -1.259 0.187 1.00 58.81 81 ALA A CA 1
ATOM 615 C C . ALA A 1 81 ? -16.735 -0.394 1.366 1.00 58.81 81 ALA A C 1
ATOM 617 O O . ALA A 1 81 ? -16.528 -0.908 2.466 1.00 58.81 81 ALA A O 1
ATOM 618 N N . CYS A 1 82 ? -16.502 0.892 1.111 1.00 69.25 82 CYS A N 1
ATOM 619 C CA . CYS A 1 82 ? -16.220 1.866 2.151 1.00 69.25 82 CYS A CA 1
ATOM 620 C C . CYS A 1 82 ? -17.021 1.556 3.424 1.00 69.25 82 CYS A C 1
ATOM 622 O O . CYS A 1 82 ? -18.219 1.296 3.333 1.00 69.25 82 CYS A O 1
ATOM 624 N N . ALA A 1 83 ? -16.358 1.595 4.579 1.00 72.50 83 ALA A N 1
ATOM 625 C CA . ALA A 1 83 ? -16.971 1.427 5.890 1.00 72.50 83 ALA A CA 1
ATOM 626 C C . ALA A 1 83 ? -17.100 2.809 6.562 1.00 72.50 83 ALA A C 1
ATOM 628 O O . ALA A 1 83 ? -16.149 3.262 7.209 1.00 72.50 83 ALA A O 1
ATOM 629 N N . PRO A 1 84 ? -18.224 3.535 6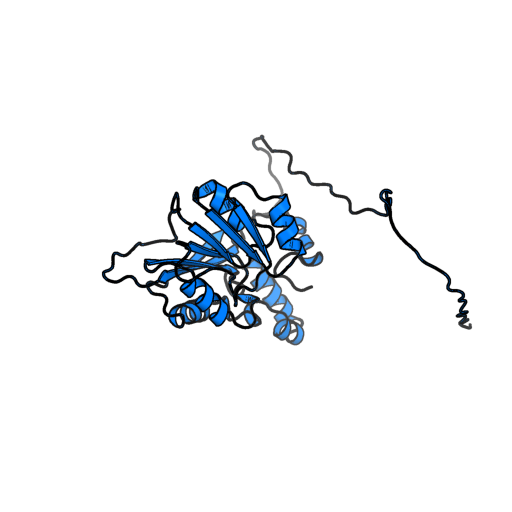.364 1.00 84.69 84 PRO A N 1
ATOM 630 C CA . PRO A 1 84 ? -18.466 4.805 7.035 1.00 84.69 84 PRO A CA 1
ATOM 631 C C . PRO A 1 84 ? -18.328 4.678 8.544 1.00 84.69 84 PRO A C 1
ATOM 633 O O . PRO A 1 84 ? -18.831 3.732 9.141 1.00 84.69 84 PRO A O 1
ATOM 636 N N . GLY A 1 85 ? -17.665 5.650 9.165 1.00 89.44 85 GLY A N 1
ATOM 637 C CA . GLY A 1 85 ? -17.491 5.675 10.615 1.00 89.44 85 GLY A CA 1
ATOM 638 C C . GLY A 1 85 ? -16.492 4.654 11.172 1.00 89.44 85 GLY A C 1
ATOM 639 O O . GLY A 1 85 ? -16.317 4.614 12.386 1.00 89.44 85 GLY A O 1
ATOM 640 N N . ALA A 1 86 ? -15.809 3.881 10.325 1.00 92.12 86 ALA A N 1
ATOM 641 C CA . ALA A 1 86 ? -14.755 2.968 10.757 1.00 92.12 86 ALA A CA 1
ATOM 642 C C . ALA A 1 86 ? -13.452 3.702 11.127 1.00 92.12 86 ALA A C 1
ATOM 644 O O . ALA A 1 86 ? -13.199 4.834 10.688 1.00 92.12 86 ALA A O 1
ATOM 645 N N . HIS A 1 87 ? -12.613 3.035 11.910 1.00 95.25 87 HIS A N 1
ATOM 646 C CA . HIS A 1 87 ? -11.246 3.412 12.242 1.00 95.25 87 HIS A CA 1
ATOM 647 C C . HIS A 1 87 ? -10.279 2.814 11.212 1.00 95.25 87 HIS A C 1
ATOM 649 O O . HIS A 1 87 ? -10.184 1.597 11.074 1.00 95.25 87 HIS A O 1
ATOM 655 N N . TRP A 1 88 ? -9.569 3.673 10.477 1.00 95.88 88 TRP A N 1
ATOM 656 C CA . TRP A 1 88 ? -8.683 3.270 9.383 1.00 95.88 88 TRP A CA 1
ATOM 657 C C . TRP A 1 88 ? -7.207 3.495 9.711 1.00 95.88 88 TRP A C 1
ATOM 659 O O . TRP A 1 88 ? -6.837 4.514 10.304 1.00 95.88 88 TRP A O 1
ATOM 669 N N . LEU A 1 89 ? -6.365 2.586 9.223 1.00 97.19 89 LEU A N 1
ATOM 670 C CA . LEU A 1 89 ? -4.909 2.683 9.219 1.00 97.19 89 LEU A CA 1
ATOM 671 C C . LEU A 1 89 ? -4.371 2.563 7.783 1.00 97.19 89 LEU A C 1
ATOM 673 O O . LEU A 1 89 ? -4.686 1.605 7.089 1.00 97.19 89 LEU A O 1
ATOM 677 N N . ASP A 1 90 ? -3.546 3.511 7.343 1.00 96.69 90 ASP A N 1
ATOM 678 C CA . ASP A 1 90 ? -2.799 3.478 6.077 1.00 96.69 90 ASP A CA 1
ATOM 679 C C . ASP A 1 90 ? -1.314 3.193 6.367 1.00 96.69 90 ASP A C 1
ATOM 681 O O . ASP A 1 90 ? -0.570 4.063 6.831 1.00 96.69 90 ASP A O 1
ATOM 685 N N . VAL A 1 91 ? -0.899 1.944 6.153 1.00 97.44 91 VAL A N 1
ATOM 686 C CA . VAL A 1 91 ? 0.442 1.424 6.436 1.00 97.44 91 VAL A CA 1
ATOM 687 C C . VAL A 1 91 ? 1.369 1.680 5.251 1.00 97.44 91 VAL A C 1
ATOM 689 O O . VAL A 1 91 ? 1.212 1.111 4.169 1.00 97.44 91 VAL A O 1
ATOM 692 N N . GLY A 1 92 ? 2.390 2.503 5.480 1.00 95.88 92 GLY A N 1
ATOM 693 C CA . GLY A 1 92 ? 3.280 2.994 4.433 1.00 95.88 92 GLY A CA 1
ATOM 694 C C . GLY A 1 92 ? 2.649 4.125 3.618 1.00 95.88 92 GLY A C 1
ATOM 695 O O . GLY A 1 92 ? 2.758 4.146 2.400 1.00 95.88 92 GLY A O 1
ATOM 696 N N . CYS A 1 93 ? 2.032 5.098 4.291 1.00 94.56 93 CYS A N 1
ATOM 697 C CA . CYS A 1 93 ? 1.154 6.112 3.698 1.00 94.56 93 CYS A CA 1
ATOM 698 C C . CYS A 1 93 ? 1.783 7.008 2.613 1.00 94.56 93 CYS A C 1
ATOM 700 O O . CYS A 1 93 ? 1.070 7.753 1.936 1.00 94.56 93 CYS A O 1
ATOM 702 N N . GLY A 1 94 ? 3.113 7.009 2.465 1.00 92.81 94 GLY A N 1
ATOM 703 C CA . GLY A 1 94 ? 3.823 7.893 1.541 1.00 92.81 94 GLY A CA 1
ATOM 704 C C . GLY A 1 94 ? 3.438 9.358 1.763 1.00 92.81 94 GLY A C 1
ATOM 705 O O . GLY A 1 94 ? 3.372 9.822 2.901 1.00 92.81 94 GLY A O 1
ATOM 706 N N . SER A 1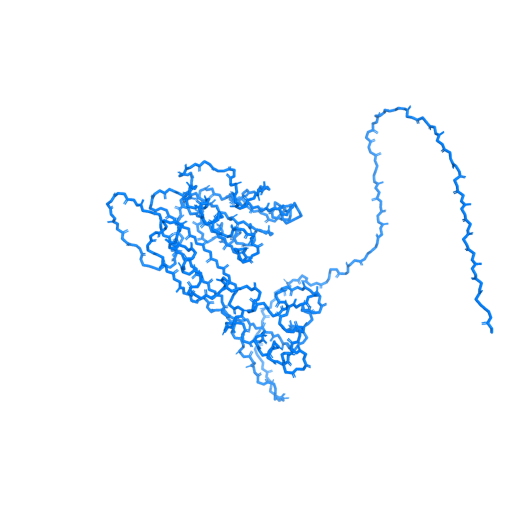 95 ? 3.153 10.078 0.678 1.00 92.44 95 SER A N 1
ATOM 707 C CA . SER A 1 95 ? 2.644 11.457 0.700 1.00 92.44 95 SER A CA 1
ATOM 708 C C . SER A 1 95 ? 1.154 11.576 1.064 1.00 92.44 95 SER A C 1
ATOM 710 O O . SER A 1 95 ? 0.597 12.667 0.990 1.00 92.44 95 SER A O 1
ATOM 712 N N . GLY A 1 96 ? 0.491 10.483 1.458 1.00 92.81 96 GLY A N 1
ATOM 713 C CA . GLY A 1 96 ? -0.899 10.477 1.921 1.00 92.81 96 GLY A CA 1
ATOM 714 C C . GLY A 1 96 ? -1.950 10.345 0.814 1.00 92.81 96 GLY A C 1
ATOM 715 O O . GLY A 1 96 ? -3.122 10.640 1.052 1.00 92.81 96 GLY A O 1
ATOM 716 N N . ALA A 1 97 ? -1.575 9.914 -0.396 1.00 91.19 97 ALA A N 1
ATOM 717 C CA . ALA A 1 97 ? -2.499 9.796 -1.530 1.00 91.19 97 ALA A CA 1
ATOM 718 C C . ALA A 1 97 ? -3.636 8.779 -1.285 1.00 91.19 97 ALA A C 1
ATOM 720 O O . ALA A 1 97 ? -4.803 9.054 -1.602 1.00 91.19 97 ALA A O 1
ATOM 721 N N . LEU A 1 98 ? -3.308 7.624 -0.692 1.00 91.38 98 LEU A N 1
ATOM 722 C CA . LEU A 1 98 ? -4.284 6.590 -0.344 1.00 91.38 98 LEU A CA 1
ATOM 723 C C . LEU A 1 98 ? -5.190 7.063 0.795 1.00 91.38 98 LEU A C 1
ATOM 725 O O . LEU A 1 98 ? -6.405 7.135 0.598 1.00 91.38 98 LEU A O 1
ATOM 729 N N . ALA A 1 99 ? -4.612 7.496 1.920 1.00 92.69 99 ALA A N 1
ATOM 730 C CA . ALA A 1 99 ? -5.338 8.132 3.019 1.00 92.69 99 ALA A CA 1
ATOM 731 C C . ALA A 1 99 ? -6.311 9.230 2.539 1.00 92.69 99 ALA A C 1
ATOM 733 O O . ALA A 1 99 ? -7.493 9.219 2.877 1.00 92.69 99 ALA A O 1
ATOM 734 N N . SER A 1 100 ? -5.866 10.136 1.667 1.00 91.31 100 SER A N 1
ATOM 735 C CA . SER A 1 100 ? -6.724 11.197 1.118 1.00 91.31 100 SER A CA 1
ATOM 736 C C . SER A 1 100 ? -7.913 10.640 0.332 1.00 91.31 100 SER A C 1
ATOM 738 O O . SER A 1 100 ? -9.016 11.184 0.376 1.00 91.31 100 SER A O 1
ATOM 740 N N . THR A 1 101 ? -7.716 9.544 -0.400 1.00 90.00 101 THR A N 1
ATOM 741 C CA . THR A 1 101 ? -8.797 8.884 -1.139 1.00 90.00 101 THR A CA 1
ATOM 742 C C . THR A 1 101 ? -9.785 8.197 -0.200 1.00 90.00 101 THR A C 1
ATOM 744 O O . THR A 1 101 ? -10.993 8.342 -0.401 1.00 90.00 101 THR A O 1
ATOM 747 N N . VAL A 1 102 ? -9.296 7.533 0.851 1.00 90.44 102 VAL A N 1
ATOM 748 C CA . VAL A 1 102 ? -10.127 6.943 1.913 1.00 90.44 102 VAL A CA 1
ATOM 749 C C . VAL A 1 102 ? -10.958 8.021 2.609 1.00 90.44 102 VAL A C 1
ATOM 751 O O . VAL A 1 102 ? -12.175 7.876 2.707 1.00 90.44 102 VAL A O 1
ATOM 754 N N . ALA A 1 103 ? -10.347 9.138 3.013 1.00 91.25 103 ALA A N 1
ATOM 755 C CA . ALA A 1 103 ? -11.043 10.246 3.667 1.00 91.25 103 ALA A CA 1
ATOM 756 C C . ALA A 1 103 ? -12.203 10.787 2.812 1.00 91.25 103 ALA A C 1
ATOM 758 O O . ALA A 1 103 ? -13.321 10.937 3.305 1.00 91.25 103 ALA A O 1
ATOM 759 N N . ARG A 1 104 ? -11.966 11.010 1.509 1.00 88.81 104 ARG A N 1
ATOM 760 C CA . ARG A 1 104 ? -12.991 11.527 0.585 1.00 88.81 104 ARG A CA 1
ATOM 761 C C . ARG A 1 104 ? -14.114 10.533 0.301 1.00 88.81 104 ARG A C 1
ATOM 763 O O . ARG A 1 104 ? -15.261 10.945 0.157 1.00 88.81 104 ARG A O 1
ATOM 770 N N . ARG A 1 105 ? -13.787 9.249 0.127 1.00 88.12 105 ARG A N 1
ATOM 771 C CA . ARG A 1 105 ? -14.747 8.251 -0.377 1.00 88.12 105 ARG A CA 1
ATOM 772 C C . ARG A 1 105 ? -15.458 7.489 0.728 1.00 88.12 105 ARG A C 1
ATOM 774 O O . ARG A 1 105 ? -16.626 7.159 0.560 1.00 88.12 105 ARG A O 1
ATOM 781 N N . CYS A 1 106 ? -14.773 7.227 1.836 1.00 87.88 106 CYS A N 1
ATOM 782 C CA . CYS A 1 106 ? -15.244 6.281 2.837 1.00 87.88 106 CYS A CA 1
ATOM 783 C C . CYS A 1 106 ? -15.725 6.908 4.139 1.00 87.88 106 CYS A C 1
ATOM 785 O O . CYS A 1 106 ? -16.299 6.186 4.943 1.00 87.88 106 CYS A O 1
ATOM 787 N N . ARG A 1 107 ? -15.559 8.226 4.331 1.00 90.12 107 ARG A N 1
ATOM 788 C CA . ARG A 1 107 ? -16.022 8.952 5.531 1.00 90.12 107 ARG A CA 1
ATOM 789 C C . ARG A 1 107 ? -15.620 8.234 6.837 1.00 90.12 107 ARG A C 1
ATOM 791 O O . ARG A 1 107 ? -16.496 7.872 7.629 1.00 90.12 107 ARG A O 1
ATOM 798 N N . PRO A 1 108 ? -14.317 7.969 7.040 1.00 93.75 108 PRO A N 1
ATOM 799 C CA . PRO A 1 108 ? -13.841 7.281 8.235 1.00 93.75 108 PRO A CA 1
ATOM 800 C C . PRO A 1 108 ? -14.109 8.120 9.491 1.00 93.75 108 PRO A C 1
ATOM 802 O O . PRO A 1 108 ? -14.157 9.348 9.420 1.00 93.75 108 PRO A O 1
ATOM 805 N N . ARG A 1 109 ? -14.237 7.470 10.653 1.00 95.06 109 ARG A N 1
ATOM 806 C CA . ARG A 1 109 ? -14.266 8.164 11.951 1.00 95.06 109 ARG A CA 1
ATOM 807 C C . ARG A 1 109 ? -12.879 8.659 12.334 1.00 95.06 109 ARG A C 1
ATOM 809 O O . ARG A 1 109 ? -12.732 9.794 12.774 1.00 95.06 109 ARG A O 1
ATOM 816 N N . THR A 1 110 ? -11.866 7.820 12.140 1.00 95.88 110 THR A N 1
ATOM 817 C CA . THR A 1 110 ? -10.454 8.198 12.266 1.00 95.88 110 THR A CA 1
ATOM 818 C C . THR A 1 110 ? -9.662 7.603 11.120 1.00 95.88 110 THR A C 1
ATOM 820 O O . THR A 1 110 ? -9.987 6.521 10.633 1.00 95.88 110 THR A O 1
ATOM 823 N N . LEU A 1 111 ? -8.595 8.285 10.721 1.00 96.81 111 LEU A N 1
ATOM 824 C CA . LEU A 1 111 ? -7.669 7.782 9.721 1.00 96.81 111 LEU A CA 1
ATOM 825 C C . LEU A 1 111 ? -6.243 8.124 10.143 1.00 96.81 111 LEU A C 1
ATOM 827 O O . LEU A 1 111 ? -5.879 9.295 10.199 1.00 96.81 111 LEU A O 1
ATOM 831 N N . LEU A 1 112 ? -5.445 7.105 10.440 1.00 97.62 112 LEU A N 1
ATOM 832 C CA . LEU A 1 112 ? -4.026 7.257 10.739 1.00 97.62 112 LEU A CA 1
ATOM 833 C C . LEU A 1 112 ? -3.207 6.753 9.552 1.00 97.62 112 LEU A C 1
ATOM 835 O O . LEU A 1 112 ? -3.340 5.602 9.167 1.00 97.62 112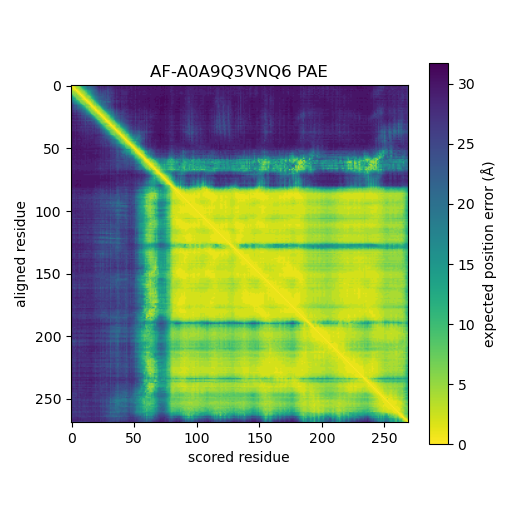 LEU A O 1
ATOM 839 N N . GLY A 1 113 ? -2.343 7.586 8.984 1.00 97.50 113 GLY A N 1
ATOM 840 C CA . GLY A 1 113 ? -1.310 7.161 8.045 1.00 97.50 113 GLY A CA 1
ATOM 841 C C . GLY A 1 113 ? 0.042 7.035 8.739 1.00 97.50 113 GLY A C 1
ATOM 842 O O . GLY A 1 113 ? 0.464 7.946 9.454 1.00 97.50 113 GLY A O 1
ATOM 843 N N . VAL A 1 114 ? 0.746 5.928 8.523 1.00 97.81 114 VAL A N 1
ATOM 844 C CA . VAL A 1 114 ? 2.092 5.715 9.064 1.00 97.81 114 VAL A CA 1
ATOM 845 C C . VAL A 1 114 ? 3.108 5.462 7.963 1.00 97.81 114 VAL A C 1
ATOM 847 O O . VAL A 1 114 ? 2.820 4.770 6.995 1.00 97.81 114 VAL A O 1
ATOM 850 N N . GLY A 1 115 ? 4.325 5.984 8.102 1.00 96.56 115 GLY A N 1
ATOM 851 C CA . GLY A 1 115 ? 5.405 5.706 7.152 1.00 96.56 115 GLY A CA 1
ATOM 852 C C . GLY A 1 115 ? 6.796 5.940 7.732 1.00 96.56 115 GLY A C 1
ATOM 853 O O . GLY A 1 115 ? 6.967 6.725 8.663 1.00 96.56 115 GLY A O 1
ATOM 854 N N . ARG A 1 116 ? 7.819 5.279 7.174 1.00 95.38 116 ARG A N 1
ATOM 855 C CA . ARG A 1 116 ? 9.210 5.385 7.665 1.00 95.38 116 ARG A CA 1
ATOM 856 C C . ARG A 1 116 ? 9.896 6.697 7.265 1.00 95.38 116 ARG A C 1
ATOM 858 O O . ARG A 1 116 ? 10.709 7.224 8.024 1.00 95.38 116 ARG A O 1
ATOM 865 N N . SER A 1 117 ? 9.577 7.236 6.086 1.00 94.81 117 SER A N 1
ATOM 866 C CA . SER A 1 117 ? 10.217 8.443 5.545 1.00 94.81 117 SER A CA 1
ATOM 867 C C . SER A 1 117 ? 9.678 9.713 6.202 1.00 94.81 117 SER A C 1
ATOM 869 O O . SER A 1 117 ? 8.509 10.064 6.041 1.00 94.81 117 SER A O 1
ATOM 871 N N . ALA A 1 118 ? 10.554 10.442 6.897 1.00 94.56 118 ALA A N 1
ATOM 872 C CA . ALA A 1 118 ? 10.204 11.720 7.512 1.00 94.56 118 ALA A CA 1
ATOM 873 C C . ALA A 1 118 ? 9.734 12.757 6.474 1.00 94.56 118 ALA A C 1
ATOM 875 O O . ALA A 1 118 ? 8.782 13.486 6.738 1.00 94.56 118 ALA A O 1
ATOM 876 N N . GLY A 1 119 ? 10.357 12.783 5.288 1.00 95.00 119 GLY A N 1
ATOM 877 C CA . GLY A 1 119 ? 9.988 13.700 4.207 1.00 95.00 119 GLY A CA 1
ATOM 878 C C . GLY A 1 119 ? 8.586 13.431 3.662 1.00 95.00 119 GLY A C 1
ATOM 879 O O . GLY A 1 119 ? 7.786 14.356 3.534 1.00 95.00 119 GLY A O 1
ATOM 880 N N . PHE A 1 120 ? 8.244 12.160 3.422 1.00 94.50 120 PHE A N 1
ATOM 881 C CA . PHE A 1 120 ? 6.904 11.799 2.954 1.00 94.50 120 PHE A CA 1
ATOM 882 C C . PHE A 1 120 ? 5.829 12.054 4.009 1.00 94.50 120 PHE A C 1
ATOM 884 O O . PHE A 1 120 ? 4.792 12.624 3.682 1.00 94.50 120 PHE A O 1
ATOM 891 N N . VAL A 1 121 ? 6.097 11.734 5.278 1.00 96.38 121 VAL A N 1
ATOM 892 C CA . VAL A 1 121 ? 5.167 12.036 6.376 1.00 96.38 121 VAL A CA 1
ATOM 893 C C . VAL A 1 121 ? 4.960 13.545 6.524 1.00 96.38 121 VAL A C 1
ATOM 895 O O . VAL A 1 121 ? 3.832 13.988 6.727 1.00 96.38 121 VAL A O 1
ATOM 898 N N . ALA A 1 122 ? 6.012 14.359 6.390 1.00 95.94 122 ALA A N 1
ATOM 899 C CA . ALA A 1 122 ? 5.879 15.815 6.409 1.00 95.94 122 ALA A CA 1
ATOM 900 C C . ALA A 1 122 ? 5.008 16.324 5.246 1.00 95.94 122 ALA A C 1
ATOM 902 O O . ALA A 1 122 ? 4.108 17.133 5.469 1.00 95.94 122 ALA A O 1
ATOM 903 N N . ALA A 1 123 ? 5.215 15.804 4.032 1.00 95.06 123 ALA A N 1
ATOM 904 C CA . ALA A 1 123 ? 4.387 16.133 2.873 1.00 95.06 123 ALA A CA 1
ATOM 905 C C . ALA A 1 123 ? 2.919 15.710 3.068 1.00 95.06 123 ALA A C 1
ATOM 907 O O . ALA A 1 123 ? 2.016 16.492 2.772 1.00 95.06 123 ALA A O 1
ATOM 908 N N . ALA A 1 124 ? 2.681 14.520 3.627 1.00 95.50 124 ALA A N 1
ATOM 909 C CA . ALA A 1 124 ? 1.345 14.020 3.936 1.00 95.50 124 ALA A CA 1
ATOM 910 C C . ALA A 1 124 ? 0.627 14.900 4.966 1.00 95.50 124 ALA A C 1
ATOM 912 O O . ALA A 1 124 ? -0.543 15.221 4.792 1.00 95.50 124 ALA A O 1
ATOM 913 N N . ARG A 1 125 ? 1.332 15.372 6.003 1.00 95.56 125 ARG A N 1
ATOM 914 C CA . ARG A 1 125 ? 0.779 16.326 6.981 1.00 95.56 125 ARG A CA 1
ATOM 915 C C . ARG A 1 125 ? 0.409 17.663 6.350 1.00 95.56 125 ARG A C 1
ATOM 917 O O . ARG A 1 125 ? -0.604 18.235 6.726 1.00 95.56 125 ARG A O 1
ATOM 924 N N . ALA A 1 126 ? 1.219 18.153 5.413 1.00 93.69 126 ALA A N 1
ATOM 925 C CA . ALA A 1 126 ? 0.973 19.430 4.748 1.00 93.69 126 ALA A CA 1
ATOM 926 C C . ALA A 1 126 ? -0.233 19.386 3.794 1.00 93.69 126 ALA A C 1
ATOM 928 O O . ALA A 1 126 ? -0.903 20.397 3.609 1.00 93.69 126 ALA A O 1
ATOM 929 N N . GLN A 1 127 ? -0.497 18.229 3.182 1.00 88.94 127 GLN A N 1
ATOM 930 C CA . GLN A 1 127 ? -1.584 18.038 2.210 1.00 88.94 127 GLN A CA 1
ATOM 931 C C . GLN A 1 127 ? -2.837 17.395 2.820 1.00 88.94 127 GLN A C 1
ATOM 933 O O . GLN A 1 127 ? -3.902 17.398 2.204 1.00 88.94 127 GLN A O 1
ATOM 938 N N . GLY A 1 128 ? -2.703 16.810 4.008 1.00 81.69 128 GLY A N 1
ATOM 939 C CA . GLY A 1 128 ? -3.747 16.065 4.687 1.00 81.69 128 GLY A CA 1
ATOM 940 C C . GLY A 1 128 ? -4.942 16.925 5.075 1.00 81.69 128 GLY A C 1
ATOM 941 O O . GLY A 1 128 ? -4.806 18.076 5.484 1.00 81.69 128 GLY A O 1
ATOM 942 N N . SER A 1 129 ? -6.127 16.327 5.002 1.00 78.88 129 SER A N 1
ATOM 943 C CA . SER A 1 129 ? -7.369 16.906 5.508 1.00 78.88 129 SER A CA 1
ATOM 944 C C . SER A 1 129 ? -7.941 16.040 6.625 1.00 78.88 129 SER A C 1
ATOM 946 O O . SER A 1 129 ? -7.787 14.818 6.610 1.00 78.88 129 SER A O 1
ATOM 948 N N . SER A 1 130 ? -8.670 16.657 7.556 1.00 81.62 130 SER A N 1
ATOM 949 C CA . SER A 1 130 ? -9.418 15.933 8.592 1.00 81.62 130 SER A CA 1
ATOM 950 C C . SER A 1 130 ? -10.308 14.831 7.977 1.00 81.62 130 SER A C 1
ATOM 952 O O . SER A 1 130 ? -10.900 15.064 6.918 1.00 81.62 130 SER A O 1
ATOM 954 N N . PRO A 1 131 ? -10.403 13.634 8.593 1.00 88.62 131 PRO A N 1
ATOM 955 C CA . PRO A 1 131 ? -9.835 13.244 9.891 1.00 88.62 131 PRO A CA 1
ATOM 956 C C . PRO A 1 131 ? -8.440 12.590 9.803 1.00 88.62 131 PRO A C 1
ATOM 958 O O . PRO A 1 131 ? -8.052 11.873 10.723 1.00 88.62 131 PRO A O 1
ATOM 961 N N . ALA A 1 132 ? -7.699 12.774 8.703 1.00 94.31 132 ALA A N 1
ATOM 962 C CA . ALA A 1 132 ? -6.407 12.121 8.508 1.00 94.31 132 ALA A CA 1
ATOM 963 C C . ALA A 1 132 ? -5.312 12.720 9.407 1.00 94.31 132 ALA A C 1
ATOM 965 O O . ALA A 1 132 ? -5.040 13.920 9.368 1.00 94.31 132 ALA A O 1
ATOM 966 N N . LEU A 1 133 ? -4.644 11.859 10.171 1.00 96.56 133 LEU A N 1
ATOM 967 C CA . LEU A 1 133 ? -3.432 12.158 10.927 1.00 96.56 133 LEU A CA 1
ATOM 968 C C . LEU A 1 133 ? -2.280 11.319 10.383 1.00 96.56 133 LEU A C 1
ATOM 970 O O . LEU A 1 133 ? -2.494 10.212 9.899 1.00 96.56 133 LEU A O 1
ATOM 974 N N . PHE A 1 134 ? -1.051 11.824 10.490 1.00 97.69 134 PHE A N 1
ATOM 975 C CA . PHE A 1 134 ? 0.126 11.131 9.964 1.00 97.69 134 PHE A CA 1
ATOM 976 C C . PHE A 1 134 ? 1.252 11.052 10.989 1.00 97.69 134 PHE A C 1
ATOM 978 O O . PHE A 1 134 ? 1.596 12.056 11.627 1.00 97.69 134 PHE A O 1
ATOM 985 N N . ALA A 1 135 ? 1.872 9.881 11.109 1.00 96.88 135 ALA A N 1
ATOM 986 C CA . ALA A 1 135 ? 2.961 9.615 12.043 1.00 96.88 135 ALA A CA 1
ATOM 987 C C . ALA A 1 135 ? 4.115 8.851 11.383 1.00 96.88 135 ALA A C 1
ATOM 989 O O . ALA A 1 135 ? 3.938 8.126 10.405 1.00 96.88 135 ALA A O 1
ATOM 990 N N . ARG A 1 136 ? 5.324 9.013 11.934 1.00 97.75 136 ARG A N 1
ATOM 991 C CA . ARG A 1 136 ? 6.461 8.188 11.528 1.00 97.75 136 ARG A CA 1
ATOM 992 C C . ARG A 1 136 ? 6.406 6.870 12.290 1.00 97.75 136 ARG A C 1
ATOM 994 O O . ARG A 1 136 ? 6.412 6.904 13.516 1.00 97.75 136 ARG A O 1
ATOM 1001 N N . ALA A 1 137 ? 6.394 5.747 11.582 1.00 97.19 137 ALA A N 1
ATOM 1002 C CA . ALA A 1 137 ? 6.501 4.424 12.189 1.00 97.19 137 ALA A CA 1
ATOM 1003 C C . ALA A 1 137 ? 7.027 3.384 11.196 1.00 97.19 137 ALA A C 1
ATOM 1005 O O . ALA A 1 137 ? 7.027 3.616 9.983 1.00 97.19 137 ALA A O 1
ATOM 1006 N N . ASP A 1 138 ? 7.481 2.251 11.728 1.00 96.62 138 ASP A N 1
ATOM 1007 C CA . ASP A 1 138 ? 7.776 1.062 10.936 1.00 96.62 138 ASP A CA 1
ATOM 1008 C C . ASP A 1 138 ? 6.486 0.264 10.709 1.00 96.62 138 ASP A C 1
ATOM 1010 O O . ASP A 1 138 ? 5.672 0.122 11.617 1.00 96.62 138 ASP A O 1
ATOM 1014 N N . ALA A 1 139 ? 6.301 -0.260 9.499 1.00 96.50 139 ALA A N 1
ATOM 1015 C CA . ALA A 1 139 ? 5.177 -1.141 9.187 1.00 96.50 139 ALA A CA 1
ATOM 1016 C C . ALA A 1 139 ? 5.262 -2.476 9.947 1.00 96.50 139 ALA A C 1
ATOM 1018 O O . ALA A 1 139 ? 4.248 -3.134 10.131 1.00 96.50 139 ALA A O 1
ATOM 1019 N N . GLN A 1 140 ? 6.466 -2.856 10.384 1.00 96.12 140 GLN A N 1
ATOM 1020 C CA . GLN A 1 140 ? 6.763 -4.088 11.120 1.00 96.12 140 GLN A CA 1
ATOM 1021 C C . GLN A 1 140 ? 6.699 -3.899 12.648 1.00 96.12 140 GLN A C 1
ATOM 1023 O O . GLN A 1 140 ? 6.994 -4.832 13.387 1.00 96.12 140 GLN A O 1
ATOM 1028 N N . ALA A 1 141 ? 6.356 -2.696 13.125 1.00 96.25 141 ALA A N 1
ATOM 1029 C CA . ALA A 1 141 ? 6.151 -2.384 14.541 1.00 96.25 141 ALA A CA 1
ATOM 1030 C C . ALA A 1 141 ? 5.217 -1.168 14.665 1.00 96.25 141 ALA A C 1
ATOM 1032 O O . ALA A 1 141 ? 5.656 -0.023 14.832 1.00 96.25 141 ALA A O 1
ATOM 1033 N N . LEU A 1 142 ? 3.917 -1.410 14.508 1.00 97.06 142 LEU A N 1
ATOM 1034 C CA . LEU A 1 142 ? 2.909 -0.360 14.434 1.00 97.06 142 LEU A CA 1
ATOM 1035 C C . LEU A 1 142 ? 2.637 0.236 15.827 1.00 97.06 142 LEU A C 1
ATOM 1037 O O . LEU A 1 142 ? 2.392 -0.507 16.778 1.00 97.06 142 LEU A O 1
ATOM 1041 N N . PRO A 1 143 ? 2.580 1.577 15.972 1.00 95.19 143 PRO A N 1
ATOM 1042 C CA . PRO A 1 143 ? 2.309 2.259 17.239 1.00 95.19 143 PRO A CA 1
ATOM 1043 C C . PRO A 1 143 ? 0.800 2.292 17.533 1.00 95.19 143 PRO A C 1
ATOM 1045 O O . PRO A 1 143 ? 0.233 3.333 17.861 1.00 95.19 143 PRO A O 1
ATOM 1048 N N . VAL A 1 144 ? 0.135 1.161 17.325 1.00 96.50 144 VAL A N 1
ATOM 1049 C CA . VAL A 1 144 ? -1.309 0.977 17.433 1.00 96.50 144 VAL A CA 1
ATOM 1050 C C . VAL A 1 144 ? -1.539 -0.268 18.287 1.00 96.50 144 VAL A C 1
ATOM 1052 O O . VAL A 1 144 ? -0.845 -1.275 18.126 1.00 96.50 144 VAL A O 1
ATOM 1055 N N . GLY A 1 145 ? -2.471 -0.172 19.235 1.00 96.31 145 GLY A N 1
ATOM 1056 C CA . GLY A 1 145 ? -2.831 -1.291 20.104 1.00 96.31 145 GLY A CA 1
ATOM 1057 C C . GLY A 1 145 ? -3.476 -2.442 19.330 1.00 96.31 145 GLY A C 1
ATOM 1058 O O . GLY A 1 145 ? -3.894 -2.276 18.184 1.00 96.31 145 GLY A O 1
ATOM 1059 N N . ASP A 1 146 ? -3.546 -3.604 19.966 1.00 94.94 146 ASP A N 1
ATOM 1060 C CA . ASP A 1 146 ? -4.225 -4.778 19.416 1.00 94.94 146 ASP A CA 1
ATOM 1061 C C . ASP A 1 146 ? -5.708 -4.468 19.176 1.00 94.94 146 ASP A C 1
ATOM 1063 O O . ASP A 1 146 ? -6.336 -3.793 19.996 1.00 94.94 146 ASP A O 1
ATOM 1067 N N . ALA A 1 147 ? -6.264 -4.962 18.065 1.00 92.31 147 ALA A N 1
ATOM 1068 C CA . ALA A 1 147 ? -7.682 -4.821 17.722 1.00 92.31 147 ALA A CA 1
ATOM 1069 C C . ALA A 1 147 ? -8.234 -3.381 17.868 1.00 92.31 147 ALA A C 1
ATOM 1071 O O . ALA A 1 147 ? -9.348 -3.171 18.348 1.00 92.31 147 ALA A O 1
ATOM 1072 N N . ALA A 1 148 ? -7.448 -2.374 17.480 1.00 95.38 148 ALA A N 1
ATOM 1073 C CA . ALA A 1 148 ? -7.774 -0.959 17.656 1.00 95.38 148 ALA A CA 1
ATOM 1074 C C . ALA A 1 148 ? -8.325 -0.276 16.392 1.00 95.38 148 ALA A C 1
ATOM 1076 O O . ALA A 1 148 ? -8.833 0.844 16.479 1.00 95.38 148 ALA A O 1
ATOM 1077 N N . VAL A 1 149 ? -8.205 -0.905 15.219 1.00 94.00 149 VAL A N 1
ATOM 1078 C CA . VAL A 1 149 ? -8.730 -0.379 13.949 1.00 94.00 149 VAL A CA 1
ATOM 1079 C C . VAL A 1 149 ? -9.614 -1.401 13.248 1.00 94.00 149 VAL A C 1
ATOM 1081 O O . VAL A 1 149 ? -9.451 -2.600 13.425 1.00 94.00 149 VAL A O 1
ATOM 1084 N N . ASP A 1 150 ? -10.545 -0.936 12.424 1.00 91.00 150 ASP A N 1
ATOM 1085 C CA . ASP A 1 150 ? -11.450 -1.816 11.676 1.00 91.00 150 ASP A CA 1
ATOM 1086 C C . ASP A 1 150 ? -10.866 -2.196 10.309 1.00 91.00 150 ASP A C 1
ATOM 1088 O O . ASP A 1 150 ? -11.155 -3.265 9.770 1.00 91.00 150 ASP A O 1
ATOM 1092 N N . VAL A 1 151 ? -10.061 -1.298 9.722 1.00 93.69 151 VAL A N 1
ATOM 1093 C CA . VAL A 1 151 ? -9.473 -1.480 8.392 1.00 93.69 151 VAL A CA 1
ATOM 1094 C C . VAL A 1 151 ? -8.016 -1.021 8.369 1.00 93.69 151 VAL A C 1
ATOM 1096 O O . VAL A 1 151 ? -7.725 0.145 8.637 1.00 93.69 151 VAL A O 1
ATOM 1099 N N . ALA A 1 152 ? -7.108 -1.908 7.964 1.00 94.62 152 ALA A N 1
ATOM 1100 C CA . ALA A 1 152 ? -5.728 -1.577 7.626 1.00 94.62 152 ALA A CA 1
ATOM 1101 C C . ALA A 1 152 ? -5.506 -1.713 6.114 1.00 94.62 152 ALA A C 1
ATOM 1103 O O . ALA A 1 152 ? -5.754 -2.765 5.528 1.00 94.62 152 ALA A O 1
ATOM 1104 N N . VAL A 1 153 ? -5.025 -0.648 5.474 1.00 94.56 153 VAL A N 1
ATOM 1105 C CA . VAL A 1 153 ? -4.681 -0.628 4.050 1.00 94.56 153 VAL A CA 1
ATOM 1106 C C . VAL A 1 153 ? -3.197 -0.358 3.836 1.00 94.56 153 VAL A C 1
ATOM 1108 O O . VAL A 1 153 ? -2.581 0.348 4.625 1.00 94.56 153 VAL A O 1
ATOM 1111 N N . SER A 1 154 ? -2.614 -0.883 2.758 1.00 94.31 154 SER A N 1
ATOM 1112 C CA . SER A 1 154 ? -1.239 -0.567 2.357 1.00 94.31 154 SER A CA 1
ATOM 1113 C C . SER A 1 154 ? -1.104 -0.455 0.838 1.00 94.31 154 SER A C 1
ATOM 1115 O O . SER A 1 154 ? -1.344 -1.410 0.099 1.00 94.31 154 SER A O 1
ATOM 1117 N N . GLY A 1 155 ? -0.730 0.724 0.344 1.00 91.75 155 GLY A N 1
ATOM 1118 C CA . GLY A 1 155 ? -0.585 0.977 -1.090 1.00 91.75 155 GLY A CA 1
ATOM 1119 C C . GLY A 1 155 ? 0.869 1.013 -1.536 1.00 91.75 155 GLY A C 1
ATOM 1120 O O . GLY A 1 155 ? 1.583 1.939 -1.176 1.00 91.75 155 GLY A O 1
ATOM 1121 N N . LEU A 1 156 ? 1.283 0.067 -2.387 1.00 89.62 156 LEU A N 1
ATOM 1122 C CA . LEU A 1 156 ? 2.595 0.041 -3.057 1.00 89.62 156 LEU A CA 1
ATOM 1123 C C . LEU A 1 156 ? 3.804 0.009 -2.103 1.00 89.62 156 LEU A C 1
ATOM 1125 O O . LEU A 1 156 ? 4.831 0.622 -2.384 1.00 89.62 156 LEU A O 1
ATOM 1129 N N . VAL A 1 157 ? 3.684 -0.688 -0.969 1.00 91.94 157 VAL A N 1
ATOM 1130 C CA . VAL A 1 157 ? 4.727 -0.716 0.077 1.00 91.94 157 VAL A CA 1
ATOM 1131 C C . VAL A 1 157 ? 5.281 -2.115 0.320 1.00 91.94 157 VAL A C 1
ATOM 1133 O O . VAL A 1 157 ? 6.490 -2.257 0.480 1.00 91.94 157 VAL A O 1
ATOM 1136 N N . LEU A 1 158 ? 4.429 -3.148 0.347 1.00 91.94 158 LEU A N 1
ATOM 1137 C CA . LEU A 1 158 ? 4.807 -4.485 0.830 1.00 91.94 158 LEU A CA 1
ATOM 1138 C C . LEU A 1 158 ? 6.044 -5.072 0.136 1.00 91.94 158 LEU A C 1
ATOM 1140 O O . LEU A 1 158 ? 6.880 -5.675 0.795 1.00 91.94 158 LEU A O 1
ATOM 1144 N N . ASN A 1 159 ? 6.195 -4.866 -1.173 1.00 90.31 159 ASN A N 1
ATOM 1145 C CA . ASN A 1 159 ? 7.326 -5.383 -1.948 1.00 90.31 159 ASN A CA 1
ATOM 1146 C C . ASN A 1 159 ? 8.673 -4.702 -1.638 1.00 90.31 159 ASN A C 1
ATOM 1148 O O . ASN A 1 159 ? 9.703 -5.197 -2.080 1.00 90.31 159 ASN A O 1
ATOM 1152 N N . PHE A 1 160 ? 8.676 -3.595 -0.893 1.00 90.56 160 PHE A N 1
ATOM 1153 C CA . PHE A 1 160 ? 9.886 -2.884 -0.469 1.00 90.56 160 PHE A CA 1
ATOM 1154 C C . PHE A 1 160 ? 10.283 -3.176 0.983 1.00 90.56 160 PHE A C 1
ATOM 1156 O O . PHE A 1 160 ? 11.304 -2.673 1.455 1.00 90.56 160 PHE A O 1
ATOM 1163 N N . LEU A 1 161 ? 9.469 -3.937 1.717 1.00 92.75 161 LEU A N 1
ATOM 1164 C CA . LEU A 1 161 ? 9.759 -4.278 3.103 1.00 92.75 161 LEU A CA 1
ATOM 1165 C C . LEU A 1 161 ? 10.756 -5.441 3.168 1.00 92.75 161 LEU A C 1
ATOM 1167 O O . LEU A 1 161 ? 10.640 -6.366 2.366 1.00 92.75 161 LEU A O 1
ATOM 1171 N N . PRO A 1 162 ? 11.705 -5.418 4.123 1.00 92.31 162 PRO A N 1
ATOM 1172 C CA . PRO A 1 162 ? 12.616 -6.540 4.324 1.00 92.31 162 PRO A CA 1
ATOM 1173 C C . PRO A 1 162 ? 11.852 -7.784 4.796 1.00 92.31 162 PRO A C 1
ATOM 1175 O O . PRO A 1 162 ? 12.021 -8.846 4.211 1.00 92.31 162 PRO A O 1
ATOM 1178 N N . GLU A 1 163 ? 10.938 -7.627 5.763 1.00 94.06 163 GLU A N 1
ATOM 1179 C CA . GLU A 1 163 ? 10.064 -8.698 6.251 1.00 94.06 163 GLU A CA 1
ATOM 1180 C C . GLU A 1 163 ? 8.588 -8.347 5.983 1.00 94.06 163 GLU A C 1
ATOM 1182 O O . GLU A 1 163 ? 7.881 -7.845 6.866 1.00 94.06 163 GLU A O 1
ATOM 1187 N N . PRO A 1 164 ? 8.069 -8.584 4.762 1.00 94.88 164 PRO A N 1
ATOM 1188 C CA . PRO A 1 164 ? 6.668 -8.305 4.451 1.00 94.88 164 PRO A CA 1
ATOM 1189 C C . PRO A 1 164 ? 5.711 -9.127 5.325 1.00 94.88 164 PRO A C 1
ATOM 1191 O O . PRO A 1 164 ? 4.629 -8.646 5.652 1.00 94.88 164 PRO A O 1
ATOM 1194 N N . GLY A 1 165 ? 6.117 -10.330 5.752 1.00 94.00 165 GLY A N 1
ATOM 1195 C CA . GLY A 1 165 ? 5.341 -11.171 6.670 1.00 94.00 165 GLY A CA 1
ATOM 1196 C C . GLY A 1 165 ? 5.119 -10.506 8.024 1.00 94.00 165 GLY A C 1
ATOM 1197 O O . GLY A 1 165 ? 3.991 -10.483 8.510 1.00 94.00 165 GLY A O 1
ATOM 1198 N N . ALA A 1 166 ? 6.157 -9.878 8.587 1.00 95.38 166 ALA A N 1
ATOM 1199 C CA . ALA A 1 166 ? 6.053 -9.151 9.850 1.00 95.38 166 ALA A CA 1
ATOM 1200 C C . ALA A 1 166 ? 5.091 -7.958 9.747 1.00 95.38 166 ALA A C 1
ATOM 1202 O O . ALA A 1 166 ? 4.300 -7.722 10.654 1.00 95.38 166 ALA A O 1
ATOM 1203 N N . ALA A 1 167 ? 5.096 -7.241 8.621 1.00 95.69 167 ALA A N 1
ATOM 1204 C CA . ALA A 1 167 ? 4.164 -6.135 8.410 1.00 95.69 167 ALA A CA 1
ATOM 1205 C C . ALA A 1 167 ? 2.708 -6.591 8.228 1.00 95.69 167 ALA A C 1
ATOM 1207 O O . ALA A 1 167 ? 1.798 -5.928 8.721 1.00 95.69 167 ALA A O 1
ATOM 1208 N N . VAL A 1 168 ? 2.471 -7.721 7.550 1.00 93.88 168 VAL A N 1
ATOM 1209 C CA . VAL A 1 168 ? 1.120 -8.301 7.455 1.00 93.88 168 VAL A CA 1
ATOM 1210 C C . VAL A 1 168 ? 0.650 -8.795 8.826 1.00 93.88 168 VAL A C 1
ATOM 1212 O O . VAL A 1 168 ? -0.497 -8.544 9.186 1.00 93.88 168 VAL A O 1
ATOM 1215 N N . ALA A 1 169 ? 1.526 -9.423 9.615 1.00 92.94 169 ALA A N 1
ATOM 1216 C CA . ALA A 1 169 ? 1.209 -9.856 10.976 1.00 92.94 169 ALA A CA 1
ATOM 1217 C C . ALA A 1 169 ? 0.871 -8.671 11.898 1.00 92.94 169 ALA A C 1
ATOM 1219 O O . ALA A 1 169 ? -0.122 -8.718 12.619 1.00 92.94 169 ALA A O 1
ATOM 1220 N N . GLU A 1 170 ? 1.633 -7.578 11.830 1.00 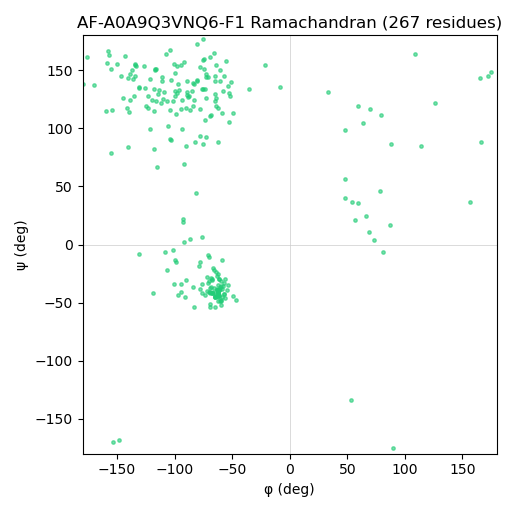96.06 170 GLU A N 1
ATOM 1221 C CA . GLU A 1 170 ? 1.327 -6.349 12.568 1.00 96.06 170 GLU A CA 1
ATOM 1222 C C . GLU A 1 170 ? 0.001 -5.725 12.127 1.00 96.06 170 GLU A C 1
ATOM 1224 O O . GLU A 1 170 ? -0.799 -5.322 12.970 1.00 96.06 170 GLU A O 1
ATOM 1229 N N . ALA A 1 171 ? -0.270 -5.677 10.819 1.00 94.00 171 ALA A N 1
ATOM 1230 C CA . ALA A 1 171 ? -1.550 -5.198 10.309 1.00 94.00 171 ALA A CA 1
ATOM 1231 C C . ALA A 1 171 ? -2.721 -6.072 10.794 1.00 94.00 171 ALA A C 1
ATOM 1233 O O . ALA A 1 171 ? -3.766 -5.538 11.151 1.00 94.00 171 ALA A O 1
ATOM 1234 N N . ALA A 1 172 ? -2.541 -7.394 10.857 1.00 91.75 172 ALA A N 1
ATOM 1235 C CA . ALA A 1 172 ? -3.535 -8.311 11.408 1.00 91.75 172 ALA A CA 1
ATOM 1236 C C . ALA A 1 172 ? -3.739 -8.103 12.919 1.00 91.75 172 ALA A C 1
ATOM 1238 O O . ALA A 1 172 ? -4.879 -8.067 13.370 1.00 91.75 172 ALA A O 1
ATOM 1239 N N . ARG A 1 173 ? -2.661 -7.899 13.692 1.00 94.44 173 ARG A N 1
ATOM 1240 C CA . ARG A 1 173 ? -2.715 -7.654 15.147 1.00 94.44 173 ARG A CA 1
ATOM 1241 C C . ARG A 1 173 ? -3.544 -6.421 15.500 1.00 94.44 173 ARG A C 1
ATOM 1243 O O . ARG A 1 173 ? -4.330 -6.446 16.445 1.00 94.44 173 ARG A O 1
ATOM 1250 N N . VAL A 1 174 ? -3.345 -5.321 14.776 1.00 95.81 174 VAL A N 1
ATOM 1251 C CA . VAL A 1 174 ? -4.008 -4.043 15.085 1.00 95.81 174 VAL A CA 1
ATOM 1252 C C . VAL A 1 174 ? -5.455 -3.995 14.605 1.00 95.81 174 VAL A C 1
ATOM 1254 O O . VAL A 1 174 ? -6.217 -3.150 15.074 1.00 95.81 174 VAL A O 1
ATOM 1257 N N . VAL A 1 175 ? -5.837 -4.869 13.673 1.00 91.81 175 VAL A N 1
ATOM 1258 C CA . VAL A 1 175 ? -7.194 -4.939 13.131 1.00 91.81 175 VAL A CA 1
ATOM 1259 C C . VAL A 1 175 ? -8.095 -5.764 14.051 1.00 91.81 175 VAL A C 1
ATOM 1261 O O . VAL A 1 175 ? -7.692 -6.787 14.599 1.00 91.81 175 VAL A O 1
ATOM 1264 N N . THR A 1 176 ? -9.324 -5.299 14.262 1.00 87.50 176 THR A N 1
ATOM 1265 C CA . THR A 1 176 ? -10.336 -6.011 15.049 1.00 87.50 176 THR A CA 1
ATOM 1266 C C . THR A 1 176 ? -10.657 -7.382 14.438 1.00 87.50 176 THR A C 1
ATOM 1268 O O . THR A 1 176 ? -10.608 -7.542 13.217 1.00 87.50 176 THR A O 1
ATOM 1271 N N . PRO A 1 177 ? -11.040 -8.392 15.240 1.00 84.38 177 PRO A N 1
ATOM 1272 C CA . PRO A 1 177 ? -11.631 -9.618 14.706 1.00 84.38 177 PRO A CA 1
ATOM 1273 C C . PRO A 1 177 ? -12.825 -9.300 13.793 1.00 84.38 177 PRO A C 1
ATOM 1275 O O . PRO A 1 177 ? -13.710 -8.532 14.165 1.00 84.38 177 PRO A O 1
ATOM 1278 N N . GLY A 1 178 ? -12.857 -9.875 12.592 1.00 82.00 178 GLY A N 1
ATOM 1279 C CA . GLY A 1 178 ? -13.829 -9.542 11.542 1.00 82.00 178 GLY A CA 1
ATOM 1280 C C . GLY A 1 178 ? -13.497 -8.286 10.727 1.00 82.00 178 GLY A C 1
ATOM 1281 O O . GLY A 1 178 ? -14.189 -8.001 9.748 1.00 82.00 178 GLY A O 1
ATOM 1282 N N . GLY A 1 179 ? -12.456 -7.544 11.104 1.00 86.94 179 GLY A N 1
ATOM 1283 C CA . GLY A 1 179 ? -11.940 -6.400 10.367 1.00 86.94 179 GLY A CA 1
ATOM 1284 C C . GLY A 1 179 ? -11.148 -6.808 9.125 1.00 86.94 179 GLY A C 1
ATOM 1285 O O . GLY A 1 179 ? -10.949 -7.992 8.834 1.00 86.94 179 GLY A O 1
ATOM 1286 N N . LEU A 1 180 ? -10.703 -5.805 8.369 1.00 89.19 180 LEU A N 1
ATOM 1287 C CA . LEU A 1 180 ? -10.107 -6.006 7.055 1.00 89.19 180 LEU A CA 1
ATOM 1288 C C . LEU A 1 180 ? -8.654 -5.545 6.983 1.00 89.19 180 LEU A C 1
ATOM 1290 O O . LEU A 1 180 ? -8.333 -4.402 7.307 1.00 89.19 180 LEU A O 1
ATOM 1294 N N . VAL A 1 181 ? -7.808 -6.392 6.406 1.00 91.12 181 VAL A N 1
ATOM 1295 C CA . VAL A 1 181 ? -6.483 -6.007 5.924 1.00 91.12 181 VAL A CA 1
ATOM 1296 C C . VAL A 1 181 ? -6.507 -6.030 4.393 1.00 91.12 181 VAL A C 1
ATOM 1298 O O . VAL A 1 181 ? -6.983 -6.987 3.781 1.00 91.12 181 VAL A O 1
ATOM 1301 N N . ALA A 1 182 ? -6.018 -4.975 3.745 1.00 91.69 182 ALA A N 1
ATOM 1302 C CA . ALA A 1 182 ? -5.923 -4.913 2.290 1.00 91.69 182 ALA A CA 1
ATOM 1303 C C . ALA A 1 182 ? -4.622 -4.251 1.839 1.00 91.69 182 ALA A C 1
ATOM 1305 O O . ALA A 1 182 ? -4.148 -3.290 2.433 1.00 91.69 182 ALA A O 1
ATOM 1306 N N . ALA A 1 183 ? -4.039 -4.728 0.750 1.00 91.19 183 ALA A N 1
ATOM 1307 C CA . ALA A 1 183 ? -2.922 -4.049 0.121 1.00 91.19 183 ALA A CA 1
ATOM 1308 C C . ALA A 1 183 ? -2.994 -4.156 -1.390 1.00 91.19 183 ALA A C 1
ATOM 1310 O O . ALA A 1 183 ? -3.671 -5.023 -1.943 1.00 91.19 183 ALA A O 1
ATOM 1311 N N . TYR A 1 184 ? -2.252 -3.291 -2.065 1.00 89.94 184 TYR A N 1
ATOM 1312 C CA . TYR A 1 184 ? -2.043 -3.428 -3.493 1.00 89.94 184 TYR A CA 1
ATOM 1313 C C . TYR A 1 184 ? -0.589 -3.182 -3.875 1.00 89.94 184 TYR A C 1
ATOM 1315 O O . TYR A 1 184 ? 0.087 -2.327 -3.304 1.00 89.94 184 TYR A O 1
ATOM 1323 N N . VAL A 1 185 ? -0.111 -3.953 -4.848 1.00 89.56 185 VAL A N 1
ATOM 1324 C CA . VAL A 1 185 ? 1.253 -3.902 -5.387 1.00 89.56 185 VAL A CA 1
ATOM 1325 C C . VAL A 1 185 ? 1.202 -3.903 -6.910 1.00 89.56 185 VAL A C 1
ATOM 1327 O O . VAL A 1 185 ? 0.251 -4.407 -7.514 1.00 89.56 185 VAL A O 1
ATOM 1330 N N . TRP A 1 186 ? 2.221 -3.342 -7.551 1.00 85.25 186 TRP A N 1
ATOM 1331 C CA . TRP A 1 186 ? 2.346 -3.415 -9.005 1.00 85.25 186 TRP A CA 1
ATOM 1332 C C . TRP A 1 186 ? 2.558 -4.854 -9.465 1.00 85.25 186 TRP A C 1
ATOM 1334 O O . TRP A 1 186 ? 3.320 -5.595 -8.851 1.00 85.25 186 TRP A O 1
ATOM 1344 N N . ASP A 1 187 ? 1.935 -5.240 -10.578 1.00 84.19 187 ASP A N 1
ATOM 1345 C CA . ASP A 1 187 ? 2.247 -6.503 -11.246 1.00 84.19 187 ASP A CA 1
ATOM 1346 C C . ASP A 1 187 ? 3.359 -6.287 -12.279 1.00 84.19 187 ASP A C 1
ATOM 1348 O O . ASP A 1 187 ? 3.108 -6.062 -13.465 1.00 84.19 187 ASP A O 1
ATOM 1352 N N . TYR A 1 188 ? 4.603 -6.343 -11.797 1.00 81.88 188 TYR A N 1
ATOM 1353 C CA . TYR A 1 188 ? 5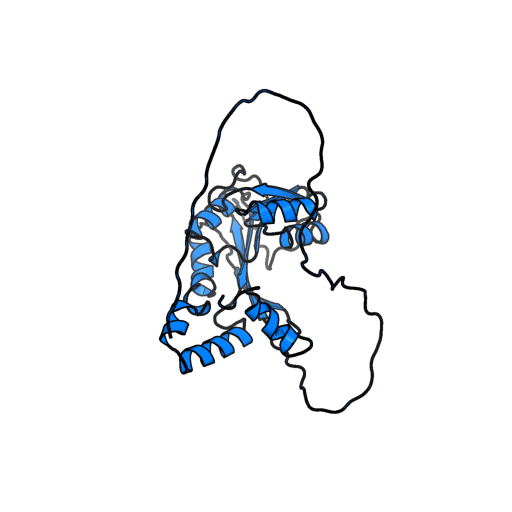.811 -6.152 -12.607 1.00 81.88 188 TYR A CA 1
ATOM 1354 C C . TYR A 1 188 ? 6.046 -7.248 -13.652 1.00 81.88 188 TYR A C 1
ATOM 1356 O O . TYR A 1 188 ? 6.790 -7.032 -14.601 1.00 81.88 188 TYR A O 1
ATOM 1364 N N . ALA A 1 189 ? 5.432 -8.424 -13.487 1.00 70.31 189 ALA A N 1
ATOM 1365 C CA . ALA A 1 189 ? 5.656 -9.554 -14.382 1.00 70.31 189 ALA A CA 1
ATOM 1366 C C . ALA A 1 189 ? 4.786 -9.466 -15.646 1.00 70.31 189 ALA A C 1
ATOM 1368 O O . ALA A 1 189 ? 5.311 -9.502 -16.752 1.00 70.31 189 ALA A O 1
ATOM 1369 N N . GLU A 1 190 ? 3.467 -9.324 -15.479 1.00 69.88 190 GLU A N 1
ATOM 1370 C CA . GLU A 1 190 ? 2.487 -9.506 -16.572 1.00 69.88 190 GLU A CA 1
ATOM 1371 C C . GLU A 1 190 ? 1.468 -8.355 -16.684 1.00 69.88 190 GLU A C 1
ATOM 1373 O O . GLU A 1 190 ? 0.628 -8.308 -17.592 1.00 69.88 190 GLU A O 1
ATOM 1378 N N . GLY A 1 191 ? 1.467 -7.443 -15.710 1.00 67.25 191 GLY A N 1
ATOM 1379 C CA . GLY A 1 191 ? 0.450 -6.403 -15.575 1.00 67.25 191 GLY A CA 1
ATOM 1380 C C . GLY A 1 191 ? 0.887 -5.041 -16.083 1.00 67.25 191 GLY A C 1
ATOM 1381 O O . GLY A 1 191 ? 0.079 -4.308 -16.645 1.00 67.25 191 GLY A O 1
ATOM 1382 N N . MET A 1 192 ? 2.164 -4.708 -15.932 1.00 74.31 192 MET A N 1
ATOM 1383 C CA . MET A 1 192 ? 2.769 -3.495 -16.477 1.00 74.31 192 MET A CA 1
ATOM 1384 C C . MET A 1 192 ? 3.353 -3.795 -17.859 1.00 74.31 192 MET A C 1
ATOM 1386 O O . MET A 1 192 ? 4.567 -3.824 -18.031 1.00 74.31 192 MET A O 1
ATOM 1390 N N . GLY A 1 193 ? 2.492 -4.046 -18.853 1.00 75.25 193 GLY A N 1
ATOM 1391 C CA . GLY A 1 193 ? 2.912 -4.569 -20.164 1.00 75.25 193 GLY A CA 1
ATOM 1392 C C . GLY A 1 193 ? 4.014 -3.751 -20.849 1.00 75.25 193 GLY A C 1
ATOM 1393 O O . GLY A 1 193 ? 4.918 -4.315 -21.455 1.00 75.25 193 GLY A O 1
ATOM 1394 N N . PHE A 1 194 ? 4.005 -2.425 -20.686 1.00 77.88 194 PHE A N 1
ATOM 1395 C CA . PHE A 1 194 ? 5.108 -1.579 -21.148 1.00 77.88 194 PHE A CA 1
ATOM 1396 C C . PHE A 1 194 ? 6.453 -1.926 -20.482 1.00 77.88 194 PHE A C 1
ATOM 1398 O O . PHE A 1 194 ? 7.440 -2.092 -21.193 1.00 77.88 194 PHE A O 1
ATOM 1405 N N . LEU A 1 195 ? 6.491 -2.065 -19.151 1.00 79.69 195 LEU A N 1
ATOM 1406 C CA . LEU A 1 195 ? 7.713 -2.426 -18.426 1.00 79.69 195 LEU A CA 1
ATOM 1407 C C . LEU A 1 195 ? 8.176 -3.836 -18.774 1.00 79.69 195 LEU A C 1
ATOM 1409 O O . LEU A 1 195 ? 9.373 -4.051 -18.920 1.00 79.69 195 LEU A O 1
ATOM 1413 N N . ARG A 1 196 ? 7.249 -4.781 -18.974 1.00 84.31 196 ARG A N 1
ATOM 1414 C CA . ARG A 1 196 ? 7.614 -6.122 -19.447 1.00 84.31 196 ARG A CA 1
ATOM 1415 C C . ARG A 1 196 ? 8.312 -6.052 -20.805 1.00 84.31 196 ARG A C 1
ATOM 1417 O O . ARG A 1 196 ? 9.406 -6.582 -20.938 1.00 84.31 196 ARG A O 1
ATOM 1424 N N . HIS A 1 197 ? 7.756 -5.311 -21.766 1.00 86.25 197 HIS A N 1
ATOM 1425 C CA . HIS A 1 197 ? 8.402 -5.117 -23.069 1.00 86.25 197 HIS A CA 1
ATOM 1426 C C . HIS A 1 197 ? 9.763 -4.419 -22.974 1.00 86.25 197 HIS A C 1
ATOM 1428 O O . HIS A 1 197 ? 10.687 -4.794 -23.692 1.00 86.25 197 HIS A O 1
ATOM 1434 N N . PHE A 1 198 ? 9.898 -3.422 -22.097 1.00 86.81 198 PHE A N 1
ATOM 1435 C CA . PHE A 1 198 ? 11.185 -2.782 -21.834 1.00 86.81 198 PHE A CA 1
ATOM 1436 C C . PHE A 1 198 ? 12.205 -3.803 -21.311 1.00 86.81 198 PHE A C 1
ATOM 1438 O O . PHE A 1 198 ? 13.272 -3.957 -21.900 1.00 86.81 198 PHE A O 1
ATOM 1445 N N . TRP A 1 199 ? 11.858 -4.568 -20.275 1.00 87.00 199 TRP A N 1
ATOM 1446 C CA . TRP A 1 199 ? 12.754 -5.562 -19.690 1.00 87.00 199 TRP A CA 1
ATOM 1447 C C . TRP A 1 199 ? 13.037 -6.754 -20.607 1.00 87.00 199 TRP A C 1
ATOM 1449 O O . TRP A 1 199 ? 14.130 -7.311 -20.531 1.00 87.00 199 TRP A O 1
ATOM 1459 N N . ASP A 1 200 ? 12.119 -7.130 -21.501 1.00 89.12 200 ASP A N 1
ATOM 1460 C CA . ASP A 1 200 ? 12.380 -8.118 -22.557 1.00 89.12 200 ASP A CA 1
ATOM 1461 C C . ASP A 1 200 ? 13.474 -7.619 -23.504 1.00 89.12 200 ASP A C 1
ATOM 1463 O O . ASP A 1 200 ? 14.415 -8.354 -23.808 1.00 89.12 200 ASP A O 1
ATOM 1467 N N . ALA A 1 201 ? 13.387 -6.353 -23.923 1.00 91.12 201 ALA A N 1
ATOM 1468 C CA . ALA A 1 201 ? 14.392 -5.737 -24.780 1.00 91.12 201 ALA A CA 1
ATOM 1469 C C . ALA A 1 201 ? 15.750 -5.619 -24.071 1.00 91.12 201 ALA A C 1
ATOM 1471 O O . ALA A 1 201 ? 16.770 -5.976 -24.657 1.00 91.12 201 ALA A O 1
ATOM 1472 N N . VAL A 1 202 ? 15.770 -5.193 -22.800 1.00 90.38 202 VAL A N 1
ATOM 1473 C CA . VAL A 1 202 ? 17.008 -5.151 -22.003 1.00 90.38 202 VAL A CA 1
ATOM 1474 C C . VAL A 1 202 ? 17.586 -6.555 -21.844 1.00 90.38 202 VAL A C 1
ATOM 1476 O O . VAL A 1 202 ? 18.772 -6.735 -22.073 1.00 90.38 202 VAL A O 1
ATOM 1479 N N . THR A 1 203 ? 16.767 -7.569 -21.552 1.00 91.38 203 THR A N 1
ATOM 1480 C CA . THR A 1 203 ? 17.229 -8.965 -21.426 1.00 91.38 203 THR A CA 1
ATOM 1481 C C . THR A 1 203 ? 17.869 -9.475 -22.716 1.00 91.38 203 THR A C 1
ATOM 1483 O O . THR A 1 203 ? 18.830 -10.234 -22.656 1.00 91.38 203 THR A O 1
ATOM 1486 N N . ALA A 1 204 ? 17.360 -9.068 -23.881 1.00 94.19 204 ALA A N 1
ATOM 1487 C CA . ALA A 1 204 ? 17.919 -9.469 -25.169 1.00 94.19 204 ALA A CA 1
ATOM 1488 C C . ALA A 1 204 ? 19.275 -8.805 -25.479 1.00 94.19 204 ALA A C 1
ATOM 1490 O O . ALA A 1 204 ? 20.074 -9.384 -26.213 1.00 94.19 204 ALA A O 1
ATOM 1491 N N . VAL A 1 205 ? 19.532 -7.606 -24.941 1.00 95.38 205 VAL A N 1
ATOM 1492 C CA . VAL A 1 205 ? 20.748 -6.814 -25.206 1.00 95.38 205 VAL A CA 1
ATOM 1493 C C . VAL A 1 205 ? 21.814 -7.004 -24.123 1.00 95.38 205 VAL A C 1
ATOM 1495 O O . VAL A 1 205 ? 22.989 -7.163 -24.437 1.00 95.38 205 VAL A O 1
ATOM 1498 N N . ASP A 1 206 ? 21.404 -6.997 -22.858 1.00 93.25 206 ASP A N 1
ATOM 1499 C CA . ASP A 1 206 ? 22.250 -7.129 -21.675 1.00 93.25 206 ASP A CA 1
ATOM 1500 C C . ASP A 1 206 ? 21.548 -8.018 -20.627 1.00 93.25 206 ASP A C 1
ATOM 1502 O O . ASP A 1 206 ? 20.885 -7.531 -19.699 1.00 93.25 206 ASP A O 1
ATOM 1506 N N . PRO A 1 207 ? 21.676 -9.352 -20.766 1.00 90.25 207 PRO A N 1
ATOM 1507 C CA . PRO A 1 207 ? 21.069 -10.299 -19.839 1.00 90.25 207 PRO A CA 1
ATOM 1508 C C . PRO A 1 207 ? 21.551 -10.131 -18.392 1.00 90.25 207 PRO A C 1
ATOM 1510 O O . PRO A 1 207 ? 20.789 -10.410 -17.467 1.00 90.25 207 PRO A O 1
ATOM 1513 N N . SER A 1 208 ? 22.800 -9.695 -18.190 1.00 89.94 208 SER A N 1
ATOM 1514 C CA . SER A 1 208 ? 23.389 -9.478 -16.863 1.00 89.94 208 SER A CA 1
ATOM 1515 C C . SER A 1 208 ? 22.676 -8.357 -16.116 1.00 89.94 208 SER A C 1
ATOM 1517 O O . SER A 1 208 ? 22.152 -8.588 -15.027 1.00 89.94 208 SER A O 1
ATOM 1519 N N . SER A 1 209 ? 22.567 -7.178 -16.731 1.00 86.44 209 SER A N 1
ATOM 1520 C CA . SER A 1 209 ? 21.872 -6.037 -16.124 1.00 86.44 209 SER A CA 1
ATOM 1521 C C . SER A 1 209 ? 20.386 -6.329 -15.913 1.00 86.44 209 SER A C 1
ATOM 1523 O O . SER A 1 209 ? 19.822 -5.983 -14.875 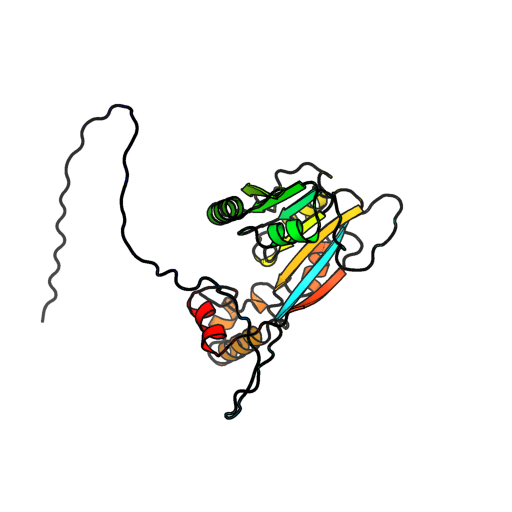1.00 86.44 209 SER A O 1
ATOM 1525 N N . ALA A 1 210 ? 19.739 -7.027 -16.853 1.00 86.06 210 ALA A N 1
ATOM 1526 C CA . ALA A 1 210 ? 18.352 -7.453 -16.684 1.00 86.06 210 ALA A CA 1
ATOM 1527 C C . ALA A 1 210 ? 18.165 -8.408 -15.494 1.00 86.06 210 ALA A C 1
ATOM 1529 O O . ALA A 1 210 ? 17.173 -8.307 -14.773 1.00 86.06 210 ALA A O 1
ATOM 1530 N N . ALA A 1 211 ? 19.101 -9.331 -15.260 1.00 84.81 211 ALA A N 1
ATOM 1531 C CA . ALA A 1 211 ? 19.014 -10.253 -14.132 1.00 84.81 211 ALA A CA 1
ATOM 1532 C C . ALA A 1 211 ? 19.048 -9.526 -12.777 1.00 84.81 211 ALA A C 1
ATOM 1534 O O . ALA A 1 211 ? 18.358 -9.949 -11.848 1.00 84.81 211 ALA A O 1
ATOM 1535 N N . GLU A 1 212 ? 19.810 -8.435 -12.680 1.00 86.19 212 GLU A N 1
ATOM 1536 C CA . GLU A 1 212 ? 19.963 -7.651 -11.453 1.00 86.19 212 GLU A CA 1
ATOM 1537 C C . GLU A 1 212 ? 18.851 -6.619 -11.248 1.00 86.19 212 GLU A C 1
ATOM 1539 O O . GLU A 1 212 ? 18.441 -6.385 -10.109 1.00 86.19 212 GLU A O 1
ATOM 1544 N N . LEU A 1 213 ? 18.360 -6.000 -12.327 1.00 86.81 213 LEU A N 1
ATOM 1545 C CA . LEU A 1 213 ? 17.527 -4.799 -12.245 1.00 86.81 213 LEU A CA 1
ATOM 1546 C C . LEU A 1 213 ? 16.039 -5.024 -12.556 1.00 86.81 213 LEU A C 1
ATOM 1548 O O . LEU A 1 213 ? 15.228 -4.242 -12.056 1.00 86.81 213 LEU A O 1
ATOM 1552 N N . ASP A 1 214 ? 15.664 -6.091 -13.279 1.00 88.00 214 ASP A N 1
ATOM 1553 C CA . ASP A 1 214 ? 14.267 -6.388 -13.649 1.00 88.00 214 ASP A CA 1
ATOM 1554 C C . ASP A 1 214 ? 13.384 -6.531 -12.397 1.00 88.00 214 ASP A C 1
ATOM 1556 O O . ASP A 1 214 ? 13.516 -7.478 -11.611 1.00 88.00 214 ASP A O 1
ATOM 1560 N N . GLU A 1 215 ? 12.444 -5.601 -12.201 1.00 84.12 215 GLU A N 1
ATOM 1561 C CA . GLU A 1 215 ? 11.541 -5.600 -11.044 1.00 84.12 215 GLU A CA 1
ATOM 1562 C C . GLU A 1 215 ? 10.654 -6.848 -10.978 1.00 84.12 215 GLU A C 1
ATOM 1564 O O . GLU A 1 215 ? 10.309 -7.315 -9.889 1.00 84.12 215 GLU A O 1
ATOM 1569 N N . GLY A 1 216 ? 10.326 -7.443 -12.125 1.00 85.00 216 GLY A N 1
ATOM 1570 C CA . GLY A 1 216 ? 9.625 -8.718 -12.204 1.00 85.00 216 GLY A CA 1
ATOM 1571 C C . GLY A 1 216 ? 10.440 -9.874 -11.621 1.00 85.00 216 GLY A C 1
ATOM 1572 O O . GLY A 1 216 ? 9.856 -10.872 -11.182 1.00 85.00 216 GLY A O 1
ATOM 1573 N N . ARG A 1 217 ? 11.771 -9.761 -11.572 1.00 86.62 217 ARG A N 1
ATOM 1574 C CA . ARG A 1 217 ? 12.667 -10.718 -10.901 1.00 86.62 217 ARG A CA 1
ATOM 1575 C C . ARG A 1 217 ? 12.928 -10.330 -9.449 1.00 86.62 217 ARG A C 1
ATOM 1577 O O . ARG A 1 217 ? 12.816 -11.189 -8.580 1.00 86.62 217 ARG A O 1
ATOM 1584 N N . ARG A 1 218 ? 13.211 -9.051 -9.184 1.00 88.12 218 ARG A N 1
ATOM 1585 C CA . ARG A 1 218 ? 13.549 -8.524 -7.847 1.00 88.12 218 ARG A CA 1
ATOM 1586 C C . ARG A 1 218 ? 12.390 -8.569 -6.858 1.00 88.12 218 ARG A C 1
ATOM 1588 O O . ARG A 1 218 ? 12.621 -8.735 -5.665 1.00 88.12 218 ARG A O 1
ATOM 1595 N N . PHE A 1 219 ? 11.151 -8.444 -7.337 1.00 89.06 219 PHE A N 1
ATOM 1596 C CA . PHE A 1 219 ? 9.952 -8.438 -6.496 1.00 89.06 219 PHE A CA 1
ATOM 1597 C C . PHE A 1 219 ? 9.053 -9.649 -6.783 1.00 89.06 219 PHE A C 1
ATOM 1599 O O . PHE A 1 219 ? 7.921 -9.497 -7.256 1.00 89.06 219 PHE A O 1
ATOM 1606 N N . PRO A 1 220 ? 9.502 -10.882 -6.468 1.00 89.81 220 PRO A N 1
ATOM 1607 C CA . PRO A 1 220 ? 8.706 -12.085 -6.703 1.00 89.81 220 PRO A CA 1
ATOM 1608 C C . PRO A 1 220 ? 7.398 -12.083 -5.904 1.00 89.81 220 PRO A C 1
ATOM 1610 O O . PRO A 1 220 ? 6.419 -12.682 -6.351 1.00 89.81 220 PRO A O 1
ATOM 1613 N N . LEU A 1 221 ? 7.353 -11.353 -4.779 1.00 90.19 221 LEU A N 1
ATOM 1614 C CA . LEU A 1 221 ? 6.156 -11.158 -3.964 1.00 90.19 221 LEU A CA 1
ATOM 1615 C C . LEU A 1 221 ? 4.976 -10.579 -4.761 1.00 90.19 221 LEU A C 1
ATOM 1617 O O . LEU A 1 221 ? 3.834 -10.892 -4.457 1.00 90.19 221 LEU A O 1
ATOM 1621 N N . CYS A 1 222 ? 5.225 -9.780 -5.801 1.00 88.88 222 CYS A N 1
ATOM 1622 C CA . CYS A 1 222 ? 4.170 -9.151 -6.599 1.00 88.88 222 CYS A CA 1
ATOM 1623 C C . CYS A 1 222 ? 3.386 -10.129 -7.501 1.00 88.88 222 CYS A C 1
ATOM 1625 O O . CYS A 1 222 ? 2.365 -9.766 -8.100 1.00 88.88 222 CYS A O 1
ATOM 1627 N N . ARG A 1 223 ? 3.835 -11.387 -7.615 1.00 87.56 223 ARG A N 1
ATOM 1628 C CA . ARG A 1 223 ? 3.096 -12.451 -8.311 1.00 87.56 223 ARG A CA 1
ATOM 1629 C C . ARG A 1 223 ? 1.903 -12.926 -7.469 1.00 87.56 223 ARG A C 1
ATOM 1631 O O . ARG A 1 223 ?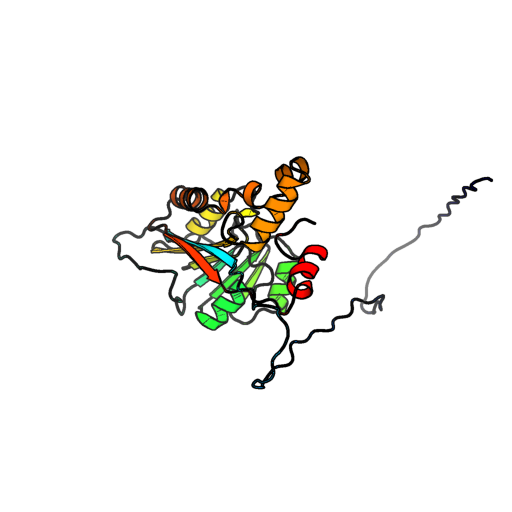 1.980 -12.908 -6.242 1.00 87.56 223 ARG A O 1
ATOM 1638 N N . PRO A 1 224 ? 0.804 -13.411 -8.082 1.00 86.00 224 PRO A N 1
ATOM 1639 C CA . PRO A 1 224 ? -0.418 -13.673 -7.331 1.00 86.00 224 PRO A CA 1
ATOM 1640 C C . PRO A 1 224 ? -0.267 -14.837 -6.347 1.00 86.00 224 PRO A C 1
ATOM 1642 O O . PRO A 1 224 ? -0.809 -14.770 -5.250 1.00 86.00 224 PRO A O 1
ATOM 1645 N N . ALA A 1 225 ? 0.480 -15.886 -6.709 1.00 90.19 225 ALA A N 1
ATOM 1646 C CA . ALA A 1 225 ? 0.692 -17.036 -5.832 1.00 90.19 225 ALA A CA 1
ATOM 1647 C C . ALA A 1 225 ? 1.569 -16.699 -4.604 1.00 90.19 225 ALA A C 1
ATOM 1649 O O . ALA A 1 225 ? 1.107 -16.948 -3.490 1.00 90.19 225 ALA A O 1
ATOM 1650 N N . PRO A 1 226 ? 2.761 -16.074 -4.745 1.00 91.69 226 PRO A N 1
ATOM 1651 C CA . PRO A 1 226 ? 3.529 -15.586 -3.596 1.00 91.69 226 PRO A CA 1
ATOM 1652 C C . PRO A 1 226 ? 2.752 -14.607 -2.715 1.00 91.69 226 PRO A C 1
ATOM 1654 O O . PRO A 1 226 ? 2.771 -14.746 -1.495 1.00 91.69 226 PRO A O 1
ATOM 1657 N N . LEU A 1 227 ? 2.017 -13.666 -3.318 1.00 89.81 227 LEU A N 1
ATOM 1658 C CA . LEU A 1 227 ? 1.213 -12.717 -2.556 1.00 89.81 227 LEU A CA 1
ATOM 1659 C C . LEU A 1 227 ? 0.091 -13.423 -1.790 1.00 89.81 227 LEU A C 1
ATOM 1661 O O . LEU A 1 227 ? -0.070 -13.189 -0.604 1.00 89.81 227 LEU A O 1
ATOM 1665 N N . ARG A 1 228 ? -0.640 -14.359 -2.407 1.00 89.19 228 ARG A N 1
ATOM 1666 C CA . ARG A 1 228 ? -1.653 -15.165 -1.702 1.00 89.19 228 ARG A CA 1
ATOM 1667 C C . ARG A 1 228 ? -1.052 -15.932 -0.522 1.00 89.19 228 ARG A C 1
ATOM 1669 O O . ARG A 1 228 ? -1.670 -15.997 0.540 1.00 89.19 228 ARG A O 1
ATOM 1676 N N . ARG A 1 229 ? 0.133 -16.518 -0.718 1.00 91.25 229 ARG A N 1
ATOM 1677 C CA . ARG A 1 229 ? 0.837 -17.294 0.308 1.00 91.25 229 ARG A CA 1
ATOM 1678 C C . ARG A 1 229 ? 1.199 -16.428 1.515 1.00 91.25 229 ARG A C 1
ATOM 1680 O O . ARG A 1 229 ? 0.836 -16.807 2.621 1.00 91.25 229 ARG A O 1
ATOM 1687 N N . LEU A 1 230 ? 1.799 -15.255 1.286 1.00 90.69 230 LEU A N 1
ATOM 1688 C CA . LEU A 1 230 ? 2.156 -14.295 2.340 1.00 90.69 230 LEU A CA 1
ATOM 1689 C C . LEU A 1 230 ? 0.981 -14.021 3.293 1.00 90.69 230 LEU A C 1
ATOM 1691 O O . LEU A 1 230 ? 1.151 -13.982 4.505 1.00 90.69 230 LEU A O 1
ATOM 1695 N N . TRP A 1 231 ? -0.215 -13.834 2.738 1.00 87.81 231 TRP A N 1
ATOM 1696 C CA . TRP A 1 231 ? -1.409 -13.492 3.512 1.00 87.81 231 TRP A CA 1
ATOM 1697 C C . TRP A 1 231 ? -2.003 -14.700 4.231 1.00 87.81 231 TRP A C 1
ATOM 1699 O O . TRP A 1 231 ? -2.438 -14.587 5.372 1.00 87.81 231 TRP A O 1
ATOM 1709 N N . SER A 1 232 ? -1.986 -15.863 3.577 1.00 84.50 232 SER A N 1
ATOM 1710 C CA . SER A 1 232 ? -2.512 -17.105 4.158 1.00 84.50 232 SER A CA 1
ATOM 1711 C C . SER A 1 232 ? -1.671 -17.582 5.349 1.00 84.50 232 SER A C 1
ATOM 1713 O O . SER A 1 232 ? -2.199 -18.202 6.264 1.00 84.50 232 SER A O 1
ATOM 1715 N N . GLU A 1 233 ? -0.370 -17.278 5.361 1.00 85.94 233 GLU A N 1
ATOM 1716 C CA . GLU A 1 233 ? 0.543 -17.608 6.465 1.00 85.94 233 GLU A CA 1
ATOM 1717 C C . GLU A 1 233 ? 0.400 -16.659 7.672 1.00 85.94 233 GLU A C 1
ATOM 1719 O O . GLU A 1 233 ? 0.831 -17.001 8.769 1.00 85.94 233 GLU A O 1
ATOM 1724 N N . ALA A 1 234 ? -0.253 -15.504 7.508 1.00 77.94 234 ALA A N 1
ATOM 1725 C CA . ALA A 1 234 ? -0.441 -14.495 8.556 1.00 77.94 234 ALA A CA 1
ATOM 1726 C C . ALA A 1 234 ? -1.755 -14.655 9.351 1.00 77.94 234 ALA A C 1
ATOM 1728 O O . ALA A 1 234 ? -2.254 -13.686 9.917 1.00 77.94 234 ALA A O 1
ATOM 1729 N N . ALA A 1 235 ? -2.335 -15.862 9.362 1.00 72.38 235 ALA A N 1
ATOM 1730 C CA . ALA A 1 235 ? -3.615 -16.180 10.012 1.00 72.38 235 ALA A CA 1
ATOM 1731 C C . ALA A 1 235 ? -4.816 -15.327 9.541 1.00 72.38 235 ALA A C 1
ATOM 1733 O O . ALA A 1 235 ? -5.834 -15.239 10.227 1.00 72.38 235 ALA A O 1
ATOM 1734 N N . LEU A 1 236 ? -4.725 -14.722 8.352 1.00 78.31 236 LEU A N 1
ATOM 1735 C CA . LEU A 1 236 ? -5.855 -14.059 7.707 1.00 78.31 236 LEU A CA 1
ATOM 1736 C C . LEU A 1 236 ? -6.745 -15.094 7.017 1.00 78.31 236 LEU A C 1
ATOM 1738 O O . LEU A 1 236 ? -6.271 -16.036 6.378 1.00 78.31 236 LEU A O 1
ATOM 1742 N N . VAL A 1 237 ? -8.053 -14.884 7.107 1.00 76.12 237 VAL A N 1
ATOM 1743 C CA . VAL A 1 237 ? -9.077 -15.717 6.478 1.00 76.12 237 VAL A CA 1
ATOM 1744 C C . VAL A 1 237 ? -9.706 -14.988 5.291 1.00 76.12 237 VAL A C 1
ATOM 1746 O O . VAL A 1 237 ? -9.546 -13.783 5.104 1.00 76.12 237 VAL A O 1
ATOM 1749 N N . GLU A 1 238 ? -10.404 -15.736 4.434 1.00 82.06 238 GLU A N 1
ATOM 1750 C CA . GLU A 1 238 ? -11.068 -15.194 3.234 1.00 82.06 238 GLU A CA 1
ATOM 1751 C C . GLU A 1 238 ? -10.127 -14.401 2.301 1.00 82.06 238 GLU A C 1
ATOM 1753 O O . GLU A 1 238 ? -10.521 -13.413 1.688 1.00 82.06 238 GLU A O 1
ATOM 1758 N N . VAL A 1 239 ? -8.871 -14.850 2.175 1.00 83.19 239 VAL A N 1
ATOM 1759 C CA . VAL A 1 239 ? -7.858 -14.205 1.327 1.00 83.19 239 VAL A CA 1
ATOM 1760 C C . VAL A 1 239 ? -8.279 -14.233 -0.145 1.00 83.19 239 VAL A C 1
ATOM 1762 O O . VAL A 1 239 ? -8.358 -15.293 -0.780 1.00 83.19 239 VAL A O 1
ATOM 1765 N N . GLU A 1 240 ? -8.460 -13.052 -0.726 1.00 85.38 240 GLU A N 1
ATOM 1766 C CA . GLU A 1 240 ? -8.724 -12.846 -2.145 1.00 85.38 240 GLU A CA 1
ATOM 1767 C C . GLU A 1 240 ? -7.547 -12.123 -2.795 1.00 85.38 240 GLU A C 1
ATOM 1769 O O . GLU A 1 240 ? -7.055 -11.127 -2.279 1.00 85.38 240 GLU A O 1
ATOM 1774 N N . VAL A 1 241 ? -7.105 -12.623 -3.951 1.00 84.81 241 VAL A N 1
ATOM 1775 C CA . VAL A 1 241 ? -6.084 -11.978 -4.781 1.00 84.81 241 VAL A CA 1
ATOM 1776 C C . VAL A 1 241 ? -6.674 -11.748 -6.154 1.00 84.81 241 VAL A C 1
ATOM 1778 O O . VAL A 1 241 ? -6.995 -12.716 -6.845 1.00 84.81 241 VAL A O 1
ATOM 1781 N N . ALA A 1 242 ? -6.778 -10.484 -6.551 1.00 83.00 242 ALA A N 1
ATOM 1782 C CA . ALA A 1 242 ? -7.376 -10.088 -7.815 1.00 83.00 242 ALA A CA 1
ATOM 1783 C C . ALA A 1 242 ? -6.575 -8.959 -8.487 1.00 83.00 242 ALA A C 1
ATOM 1785 O O . ALA A 1 242 ? -5.991 -8.104 -7.812 1.00 83.00 242 ALA A O 1
ATOM 1786 N N . PRO A 1 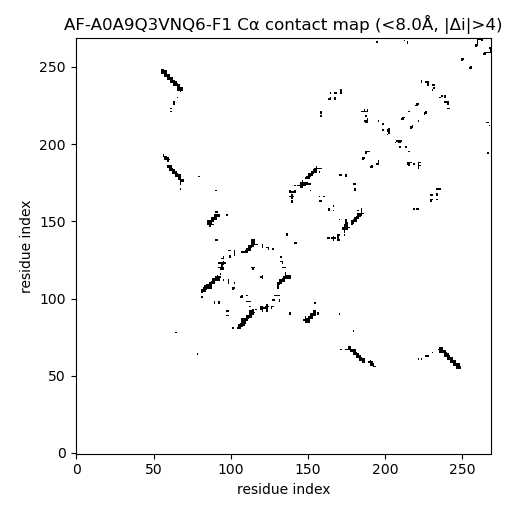243 ? -6.518 -8.925 -9.828 1.00 78.69 243 PRO A N 1
ATOM 1787 C CA . PRO A 1 243 ? -5.990 -7.774 -10.542 1.00 78.69 243 PRO A CA 1
ATOM 1788 C C . PRO A 1 243 ? -6.983 -6.602 -10.487 1.00 78.69 243 PRO A C 1
ATOM 1790 O O . PRO A 1 243 ? -8.171 -6.752 -10.756 1.00 78.69 243 PRO A O 1
ATOM 1793 N N . ILE A 1 244 ? -6.466 -5.416 -10.193 1.00 78.56 244 ILE A N 1
ATOM 1794 C CA . ILE A 1 244 ? -7.071 -4.119 -10.476 1.00 78.56 244 ILE A CA 1
ATOM 1795 C C . ILE A 1 244 ? -6.424 -3.592 -11.755 1.00 78.56 244 ILE A C 1
ATOM 1797 O O . ILE A 1 244 ? -5.246 -3.238 -11.770 1.00 78.56 244 ILE A O 1
ATOM 1801 N N . GLU A 1 245 ? -7.191 -3.511 -12.836 1.00 75.31 245 GLU A N 1
ATOM 1802 C CA . GLU A 1 245 ? -6.716 -2.900 -14.077 1.00 75.31 245 GLU A CA 1
ATOM 1803 C C . GLU A 1 245 ? -7.113 -1.426 -14.118 1.00 75.31 245 GLU A C 1
ATOM 1805 O O . GLU A 1 245 ? -8.295 -1.088 -14.020 1.00 75.31 245 GLU A O 1
ATOM 1810 N N . VAL A 1 246 ? -6.129 -0.543 -14.285 1.00 72.38 246 VAL A N 1
ATOM 1811 C CA . VAL A 1 246 ? -6.369 0.890 -14.463 1.00 72.38 246 VAL A CA 1
ATOM 1812 C C . VAL A 1 246 ? -5.797 1.306 -15.817 1.00 72.38 246 VAL A C 1
ATOM 1814 O O . VAL A 1 246 ? -4.618 1.062 -16.089 1.00 72.38 246 VAL A O 1
ATOM 1817 N N . PRO A 1 247 ? -6.602 1.917 -16.706 1.00 71.19 247 PRO A N 1
ATOM 1818 C CA . PRO A 1 247 ? -6.079 2.431 -17.960 1.00 71.19 247 PRO A CA 1
ATOM 1819 C C . PRO A 1 247 ? -5.185 3.637 -17.671 1.00 71.19 247 PRO A C 1
ATOM 1821 O O . PRO A 1 247 ? -5.672 4.707 -17.301 1.00 71.19 247 PRO A O 1
ATOM 1824 N N . THR A 1 248 ? -3.884 3.469 -17.874 1.00 72.75 248 THR A N 1
ATOM 1825 C CA . THR A 1 248 ? -2.933 4.579 -17.879 1.00 72.75 248 THR A CA 1
ATOM 1826 C C . THR A 1 248 ? -2.882 5.146 -19.287 1.00 72.75 248 THR A C 1
ATOM 1828 O O . THR A 1 248 ? -2.732 4.409 -20.261 1.00 72.75 248 THR A O 1
ATOM 1831 N N . ARG A 1 249 ? -3.064 6.458 -19.409 1.00 78.75 249 ARG A N 1
ATOM 1832 C CA . ARG A 1 249 ? -3.049 7.147 -20.698 1.00 78.75 249 ARG A CA 1
ATOM 1833 C C . ARG A 1 249 ? -1.863 8.084 -20.728 1.00 78.75 249 ARG A C 1
ATOM 1835 O O . ARG A 1 249 ? -1.715 8.878 -19.808 1.00 78.75 249 ARG A O 1
ATOM 1842 N N . PHE A 1 250 ? -1.094 7.981 -21.798 1.00 82.38 250 PHE A N 1
ATOM 1843 C CA . PHE A 1 250 ? 0.002 8.881 -22.103 1.00 82.38 250 PHE A CA 1
ATOM 1844 C C . PHE A 1 250 ? -0.387 9.703 -23.321 1.00 82.38 250 PHE A C 1
ATOM 1846 O O . PHE A 1 250 ? -1.035 9.191 -24.242 1.00 82.38 250 PHE A O 1
ATOM 1853 N N . THR A 1 251 ? -0.035 10.978 -23.290 1.00 89.88 251 THR A N 1
ATOM 1854 C CA . THR A 1 251 ? -0.327 11.923 -24.369 1.00 89.88 251 THR A CA 1
ATOM 1855 C C . THR A 1 251 ? 0.547 11.627 -25.585 1.00 89.88 251 THR A C 1
ATOM 1857 O O . THR A 1 251 ? 0.060 11.627 -26.715 1.00 89.88 251 THR A O 1
ATOM 1860 N N . ASP A 1 252 ? 1.815 11.295 -25.344 1.00 87.81 252 ASP A N 1
ATOM 1861 C CA . ASP A 1 252 ? 2.810 10.912 -26.340 1.00 87.81 252 ASP A CA 1
ATOM 1862 C C . ASP A 1 252 ? 3.895 10.009 -25.709 1.00 87.81 252 ASP A C 1
ATOM 1864 O O . ASP A 1 252 ? 3.737 9.493 -24.600 1.00 87.81 252 ASP A O 1
ATOM 1868 N N . PHE A 1 253 ? 4.983 9.756 -26.442 1.00 88.19 253 PHE A N 1
ATOM 1869 C CA . PHE A 1 253 ? 6.094 8.943 -25.946 1.00 88.19 253 PHE A CA 1
ATOM 1870 C C . PHE A 1 253 ? 6.910 9.640 -24.849 1.00 88.19 253 PHE A C 1
ATOM 1872 O O . PHE A 1 253 ? 7.395 8.952 -23.958 1.00 88.19 253 PHE A O 1
ATOM 1879 N N . ALA A 1 254 ? 7.056 10.967 -24.884 1.00 88.31 254 ALA A N 1
ATOM 1880 C CA . ALA A 1 254 ? 7.822 11.697 -23.874 1.00 88.31 254 ALA A CA 1
ATOM 1881 C C . ALA A 1 254 ? 7.111 11.640 -22.514 1.00 88.31 254 ALA A C 1
ATOM 1883 O O . ALA A 1 254 ? 7.735 11.319 -21.509 1.00 88.31 254 ALA A O 1
ATOM 1884 N N . ASP A 1 255 ? 5.783 11.798 -22.503 1.00 83.69 255 ASP A N 1
ATOM 1885 C CA . ASP A 1 255 ? 4.935 11.622 -21.313 1.00 83.69 255 ASP A CA 1
ATOM 1886 C C . ASP A 1 255 ? 5.077 10.216 -20.689 1.00 83.69 255 ASP A C 1
ATOM 1888 O O . ASP A 1 255 ? 5.034 10.042 -19.471 1.00 83.69 255 ASP A O 1
ATOM 1892 N N . LEU A 1 256 ? 5.303 9.193 -21.521 1.00 83.62 256 LEU A N 1
ATOM 1893 C CA . LEU A 1 256 ? 5.605 7.831 -21.069 1.00 83.62 256 LEU A CA 1
ATOM 1894 C C . LEU A 1 256 ? 7.050 7.668 -20.566 1.00 83.62 256 LEU A C 1
ATOM 1896 O O . LEU A 1 256 ? 7.279 6.944 -19.598 1.00 83.62 256 LEU A O 1
ATOM 1900 N N . TRP A 1 257 ? 8.021 8.258 -21.262 1.00 85.38 257 TRP A N 1
ATOM 1901 C CA . TRP A 1 257 ? 9.440 7.918 -21.138 1.00 85.38 257 TRP A CA 1
ATOM 1902 C C . TRP A 1 257 ? 10.209 8.812 -20.159 1.00 85.38 257 TRP A C 1
ATOM 1904 O O . TRP A 1 257 ? 11.006 8.310 -19.366 1.00 85.38 257 TRP A O 1
ATOM 1914 N N . ASP A 1 258 ? 9.945 10.118 -20.160 1.00 85.81 258 ASP A N 1
ATOM 1915 C CA . ASP A 1 258 ? 10.664 11.101 -19.342 1.00 85.81 258 ASP A CA 1
ATOM 1916 C C . ASP A 1 258 ? 10.584 10.827 -17.829 1.00 85.81 258 ASP A C 1
ATOM 1918 O O . ASP A 1 258 ? 11.604 10.987 -17.150 1.00 85.81 258 ASP A O 1
ATOM 1922 N N . PRO A 1 259 ? 9.448 10.361 -17.260 1.00 80.75 259 PRO A N 1
ATOM 1923 C CA . PRO A 1 259 ? 9.398 10.002 -15.844 1.00 80.75 259 PRO A CA 1
ATOM 1924 C C . PRO A 1 259 ? 10.423 8.928 -15.458 1.00 80.75 259 PRO A C 1
ATOM 1926 O O . PRO A 1 259 ? 11.008 9.007 -14.379 1.00 80.75 259 PRO A O 1
ATOM 1929 N N . LEU A 1 260 ? 10.694 7.967 -16.347 1.00 76.38 260 LEU A N 1
ATOM 1930 C CA . LEU A 1 260 ? 11.657 6.889 -16.100 1.00 76.38 260 LEU A CA 1
ATOM 1931 C C . LEU A 1 260 ? 13.083 7.444 -16.069 1.00 76.38 260 LEU A C 1
ATOM 1933 O O . LEU A 1 260 ? 13.850 7.120 -15.169 1.00 76.38 260 LEU A O 1
ATOM 1937 N N . LEU A 1 261 ? 13.407 8.355 -16.994 1.00 81.56 261 LEU A N 1
ATOM 1938 C CA . LEU A 1 261 ? 14.699 9.051 -17.023 1.00 81.56 261 LEU A CA 1
ATOM 1939 C C . LEU A 1 261 ? 14.924 9.929 -15.782 1.00 81.56 261 LEU A C 1
ATOM 1941 O O . LEU A 1 261 ? 16.062 10.162 -15.381 1.00 81.56 261 LEU A O 1
ATOM 1945 N N . ALA A 1 262 ? 13.843 10.405 -15.163 1.00 79.50 262 ALA A N 1
ATOM 1946 C CA . ALA A 1 262 ? 13.875 11.168 -13.920 1.00 79.50 262 ALA A CA 1
ATOM 1947 C C . ALA A 1 262 ? 13.873 10.287 -12.651 1.00 79.50 262 ALA A C 1
ATOM 1949 O O . ALA A 1 262 ? 13.770 10.825 -11.543 1.00 79.50 262 ALA A O 1
ATOM 1950 N N . GLY A 1 263 ? 13.939 8.956 -12.792 1.00 69.56 263 GLY A N 1
ATOM 1951 C CA . GLY A 1 263 ? 13.886 8.003 -11.678 1.00 69.56 263 GLY A CA 1
ATOM 1952 C C . GLY A 1 263 ? 12.534 7.975 -10.956 1.00 69.56 263 GLY A C 1
ATOM 1953 O O . GLY A 1 263 ? 12.467 7.655 -9.768 1.00 69.56 263 GLY A O 1
ATOM 1954 N N . GLN A 1 264 ? 11.453 8.373 -11.632 1.00 64.56 264 GLN A N 1
ATOM 1955 C CA . GLN A 1 264 ? 10.102 8.377 -11.079 1.00 64.56 264 GLN A CA 1
ATOM 1956 C C . GLN A 1 264 ? 9.373 7.083 -11.445 1.00 64.56 264 GLN A C 1
ATOM 1958 O O . GLN A 1 264 ? 9.054 6.826 -12.604 1.00 64.56 264 GLN A O 1
ATOM 1963 N N . GLY A 1 265 ? 9.027 6.301 -10.423 1.00 58.50 265 GLY A N 1
ATOM 1964 C CA . GLY A 1 265 ? 8.281 5.056 -10.581 1.00 58.50 265 GLY A CA 1
ATOM 1965 C C . GLY A 1 265 ? 9.175 3.831 -10.797 1.00 58.50 265 GLY A C 1
ATOM 1966 O O . GLY A 1 265 ? 10.391 3.911 -10.654 1.00 58.50 265 GLY A O 1
ATOM 1967 N N . PRO A 1 266 ? 8.567 2.664 -11.057 1.00 53.41 266 PRO A N 1
ATOM 1968 C CA . PRO A 1 266 ? 9.301 1.435 -11.317 1.00 53.41 266 PRO A CA 1
ATOM 1969 C C . PRO A 1 266 ? 9.887 1.468 -12.729 1.00 53.41 266 PRO A C 1
ATOM 1971 O O . PRO A 1 266 ? 9.239 1.074 -13.693 1.00 53.41 266 PRO A O 1
ATOM 1974 N N . ALA A 1 267 ? 11.071 2.045 -12.837 1.00 46.84 267 ALA A N 1
ATOM 1975 C CA . ALA A 1 267 ? 12.035 1.842 -13.903 1.00 46.84 267 ALA A CA 1
ATOM 1976 C C . ALA A 1 267 ? 13.415 2.172 -13.325 1.00 46.84 267 ALA A C 1
ATOM 1978 O O . ALA A 1 267 ? 13.501 2.968 -12.383 1.00 46.84 267 ALA A O 1
ATOM 1979 N N . PRO A 1 268 ? 14.486 1.542 -13.829 1.00 41.09 268 PRO A N 1
ATOM 1980 C CA . PRO A 1 268 ? 15.784 1.604 -13.183 1.00 41.09 268 PRO A CA 1
ATOM 1981 C C . PRO A 1 268 ? 16.320 3.040 -13.215 1.00 41.09 268 PRO A C 1
ATOM 1983 O O . PRO A 1 268 ? 16.446 3.638 -14.283 1.00 41.09 268 PRO A O 1
ATOM 1986 N N . GLY A 1 269 ? 16.616 3.569 -12.028 1.00 33.81 269 GLY A N 1
ATOM 1987 C CA . GLY A 1 269 ? 17.685 4.549 -11.844 1.00 33.81 269 GLY A CA 1
ATOM 1988 C C . GLY A 1 269 ? 19.016 3.839 -11.657 1.00 33.81 269 GLY A C 1
ATOM 1989 O O . GLY A 1 269 ? 18.990 2.660 -11.227 1.00 33.81 269 GLY A O 1
#

Sequence (269 aa):
MEIPRHIRTAQPACSSTPQIHRNLSVSACPHIPTRGANRGSTAQWEGDRAGLRRVDRRGRVRAVHGAVEPPGGRRVRGPPACAPGAHWLDVGCGSGALASTVARRCRPRTLLGVGRSAGFVAAARAQGSSPALFARADAQALPVGDAAVDVAVSGLVLNFLPEPGAAVAEAARVVTPGGLVAAYVWDYAEGMGFLRHFWDAVTAVDPSSAAELDEGRRFPLCRPAPLRRLWSEAALVEVEVAPIEVPTRFTDFADLWDPLLAGQGPAPG

Organism: NCBI:txid2886947

Secondary structure (DSSP, 8-state):
-PPPP--------------------------------------------S------EEEEEEEEEEEPPPSS-----SS----TT-EEEEET-TTSHHHHHHHHHH--SEEEEEES-HHHHHHHHHH--TTEEEEE-BTTB-SS-TT-EEEEEEES-GGG-S-HHHHHHHHHHHEEEEEEEEEEEE-TTTTBHHHHHHHHHHHHH-HHHHHHH-HHHH-GGGSHHHHHHHHHTTT-EEEEEEEEEEEE--SSHHHHHHHHHTT-SSS--